Protein AF-A0A7X5U5N4-F1 (afdb_monomer_lite)

pLDDT: mean 89.2, std 13.54, range [36.12, 98.69]

Structure (mmCIF, N/CA/C/O backbone):
data_AF-A0A7X5U5N4-F1
#
_entry.id   AF-A0A7X5U5N4-F1
#
loop_
_atom_site.group_PDB
_atom_site.id
_atom_site.type_symbol
_atom_site.label_atom_id
_atom_site.label_alt_id
_atom_site.label_comp_id
_atom_site.label_asym_id
_atom_site.label_entity_id
_atom_site.label_seq_id
_atom_site.pdbx_PDB_ins_code
_atom_site.Cartn_x
_atom_site.Cartn_y
_atom_site.Cartn_z
_atom_site.occupancy
_atom_site.B_iso_or_equiv
_atom_site.auth_seq_id
_atom_site.auth_comp_id
_atom_site.auth_asym_id
_atom_site.auth_atom_id
_atom_site.pdbx_PDB_model_num
ATOM 1 N N . MET A 1 1 ? 29.473 43.060 -95.301 1.00 40.84 1 MET A N 1
ATOM 2 C CA . MET A 1 1 ? 28.509 42.459 -94.357 1.00 40.84 1 MET A CA 1
ATOM 3 C C . MET A 1 1 ? 27.705 41.412 -95.108 1.00 40.84 1 MET A C 1
ATOM 5 O O . MET A 1 1 ? 26.668 41.721 -95.677 1.00 40.84 1 MET A O 1
ATOM 9 N N . THR A 1 2 ? 28.240 40.199 -95.208 1.00 36.12 2 THR A N 1
ATOM 10 C CA . THR A 1 2 ? 27.490 39.027 -95.673 1.00 36.12 2 THR A CA 1
ATOM 11 C C . THR A 1 2 ? 26.805 38.436 -94.452 1.00 36.12 2 THR A C 1
ATOM 13 O O . THR A 1 2 ? 27.481 37.977 -93.539 1.00 36.12 2 THR A O 1
ATOM 16 N N . ALA A 1 3 ? 25.480 38.541 -94.398 1.00 37.91 3 ALA A N 1
ATOM 17 C CA . ALA A 1 3 ? 24.684 37.958 -93.330 1.00 37.91 3 ALA A CA 1
ATOM 18 C C . ALA A 1 3 ? 24.819 36.427 -93.376 1.00 37.91 3 ALA A C 1
ATOM 20 O O . ALA A 1 3 ? 24.392 35.797 -94.345 1.00 37.91 3 ALA A O 1
ATOM 21 N N . THR A 1 4 ? 25.438 35.844 -92.349 1.00 45.06 4 THR A N 1
ATOM 22 C CA . THR A 1 4 ? 25.442 34.397 -92.110 1.00 45.06 4 THR A CA 1
ATOM 23 C C . THR A 1 4 ? 23.988 33.948 -91.921 1.00 45.06 4 THR A C 1
ATOM 25 O O . THR A 1 4 ? 23.281 34.535 -91.099 1.00 45.06 4 THR A O 1
ATOM 28 N N . PRO A 1 5 ? 23.474 32.979 -92.700 1.00 48.91 5 PRO A N 1
ATOM 29 C CA . PRO A 1 5 ? 22.070 32.603 -92.617 1.00 48.91 5 PRO A CA 1
ATOM 30 C C . PRO A 1 5 ? 21.777 31.956 -91.259 1.00 48.91 5 PRO A C 1
ATOM 32 O O . PRO A 1 5 ? 22.418 30.968 -90.903 1.00 48.91 5 PRO A O 1
ATOM 35 N N . LEU A 1 6 ? 20.779 32.478 -90.532 1.00 49.41 6 LEU A N 1
ATOM 36 C CA . LEU A 1 6 ? 20.208 31.821 -89.353 1.00 49.41 6 LEU A CA 1
ATOM 37 C C . LEU A 1 6 ? 19.712 30.426 -89.764 1.00 49.41 6 LEU A C 1
ATOM 39 O O . LEU A 1 6 ? 18.640 30.277 -90.356 1.00 49.41 6 LEU A O 1
ATOM 43 N N . ARG A 1 7 ? 20.487 29.382 -89.468 1.00 57.97 7 ARG A N 1
ATOM 44 C CA . ARG A 1 7 ? 20.021 28.003 -89.592 1.00 57.97 7 ARG A CA 1
ATOM 45 C C . ARG A 1 7 ? 19.211 27.686 -88.345 1.00 57.97 7 ARG A C 1
ATOM 47 O O . ARG A 1 7 ? 19.767 27.328 -87.318 1.00 57.97 7 ARG A O 1
ATOM 54 N N . ALA A 1 8 ? 17.889 27.803 -88.438 1.00 48.31 8 ALA A N 1
ATOM 55 C CA . ALA A 1 8 ? 17.000 27.235 -87.433 1.00 48.31 8 ALA A CA 1
ATOM 56 C C . ALA A 1 8 ? 17.198 25.707 -87.410 1.00 48.31 8 ALA A C 1
ATOM 58 O O . ALA A 1 8 ? 16.670 24.984 -88.259 1.00 48.31 8 ALA A O 1
ATOM 59 N N . ARG A 1 9 ? 18.023 25.209 -86.486 1.00 60.09 9 ARG A N 1
ATOM 60 C CA . ARG A 1 9 ? 18.277 23.779 -86.303 1.00 60.09 9 ARG A CA 1
ATOM 61 C C . ARG A 1 9 ? 17.313 23.213 -85.274 1.00 60.09 9 ARG A C 1
ATOM 63 O O . ARG A 1 9 ? 17.418 23.468 -84.085 1.00 60.09 9 ARG A O 1
ATOM 70 N N . ILE A 1 10 ? 16.366 22.419 -85.765 1.00 55.00 10 ILE A N 1
ATOM 71 C CA . ILE A 1 10 ? 15.378 21.686 -84.955 1.00 55.00 10 ILE A CA 1
ATOM 72 C C . ILE A 1 10 ? 15.996 20.407 -84.336 1.00 55.00 10 ILE A C 1
ATOM 74 O O . ILE A 1 10 ? 15.382 19.757 -83.497 1.00 55.00 10 ILE A O 1
ATOM 78 N N . MET A 1 11 ? 17.231 20.045 -84.706 1.00 57.59 11 MET A N 1
ATOM 79 C CA . MET A 1 11 ? 17.971 18.890 -84.178 1.00 57.59 11 MET A CA 1
ATOM 80 C C . MET A 1 11 ? 19.369 19.326 -83.715 1.00 57.59 11 MET A C 1
ATOM 82 O O . MET A 1 11 ? 19.928 20.226 -84.348 1.00 57.59 11 MET A O 1
ATOM 86 N N . PRO A 1 12 ? 19.941 18.710 -82.655 1.00 64.06 12 PRO A N 1
ATOM 87 C CA . PRO A 1 12 ? 21.269 19.072 -82.159 1.00 64.06 12 PRO A CA 1
ATOM 88 C C . PRO A 1 12 ? 22.282 18.956 -83.292 1.00 64.06 12 PRO A C 1
ATOM 90 O O . PRO A 1 12 ? 22.229 18.007 -84.081 1.00 64.06 12 PRO A O 1
ATOM 93 N N . TYR A 1 13 ? 23.181 19.927 -83.413 1.00 79.94 13 TYR A N 1
ATOM 94 C CA . TYR A 1 13 ? 24.135 19.900 -84.505 1.00 79.94 13 TYR A CA 1
ATOM 95 C C . TYR A 1 13 ? 25.230 18.880 -84.223 1.00 79.94 13 TYR A C 1
ATOM 97 O O . TYR A 1 13 ? 25.939 19.034 -83.238 1.00 79.94 13 TYR A O 1
ATOM 105 N N . GLN A 1 14 ? 25.375 17.835 -85.045 1.00 89.00 14 GLN A N 1
ATOM 106 C CA . GLN A 1 14 ? 26.357 16.778 -84.778 1.00 89.00 14 GLN A CA 1
ATOM 107 C C . GLN A 1 14 ? 27.178 16.430 -86.022 1.00 89.00 14 GLN A C 1
ATOM 109 O O . GLN A 1 14 ? 26.623 16.063 -87.059 1.00 89.00 14 GLN A O 1
ATOM 114 N N . LYS A 1 15 ? 28.504 16.534 -85.914 1.00 89.94 15 LYS A N 1
ATOM 115 C CA . LYS A 1 15 ? 29.509 16.056 -86.883 1.00 89.94 15 LYS A CA 1
ATOM 116 C C . LYS A 1 15 ? 30.760 15.624 -86.100 1.00 89.94 15 LYS A C 1
ATOM 118 O O . LYS A 1 15 ? 30.796 15.760 -84.881 1.00 89.94 15 LYS A O 1
ATOM 123 N N . THR A 1 16 ? 31.790 15.117 -86.775 1.00 92.44 16 THR A N 1
ATOM 124 C CA . THR A 1 16 ? 33.089 14.869 -86.127 1.00 92.44 16 THR A CA 1
ATOM 125 C C . THR A 1 16 ? 33.731 16.180 -85.671 1.00 92.44 16 THR A C 1
ATOM 127 O O . THR A 1 16 ? 33.517 17.218 -86.305 1.00 92.44 16 THR A O 1
ATOM 130 N N . ALA A 1 17 ? 34.557 16.134 -84.625 1.00 91.94 17 ALA A N 1
ATOM 131 C CA . ALA A 1 17 ? 35.279 17.290 -84.095 1.00 91.94 17 ALA A CA 1
ATOM 132 C C . ALA A 1 17 ? 36.048 18.035 -85.198 1.00 91.94 17 ALA A C 1
ATOM 134 O O . ALA A 1 17 ? 35.926 19.247 -85.349 1.00 91.94 17 ALA A O 1
ATOM 135 N N . ALA A 1 18 ? 36.752 17.298 -86.065 1.00 92.62 18 ALA A N 1
ATOM 136 C CA . ALA A 1 18 ? 37.495 17.875 -87.187 1.00 92.62 18 ALA A CA 1
ATOM 137 C C . ALA A 1 18 ? 36.597 18.592 -88.214 1.00 92.62 18 ALA A C 1
ATOM 139 O O . ALA A 1 18 ? 36.981 19.626 -88.764 1.00 92.62 18 ALA A O 1
ATOM 140 N N . ALA A 1 19 ? 35.398 18.063 -88.481 1.00 91.25 19 ALA A N 1
ATOM 141 C CA . ALA A 1 19 ? 34.459 18.679 -89.414 1.00 91.25 19 ALA A CA 1
ATOM 142 C C . ALA A 1 19 ? 33.828 19.952 -88.828 1.00 91.25 19 ALA A C 1
ATOM 144 O O . ALA A 1 19 ? 33.701 20.940 -89.550 1.00 91.25 19 ALA A O 1
ATOM 145 N N . LEU A 1 20 ? 33.482 19.942 -87.536 1.00 89.94 20 LEU A N 1
ATOM 146 C CA . LEU A 1 20 ? 32.982 21.123 -86.821 1.00 89.94 20 LEU A CA 1
ATOM 147 C C . LEU A 1 20 ? 34.058 22.204 -86.715 1.00 89.94 20 LEU A C 1
ATOM 149 O O . LEU A 1 20 ? 33.775 23.370 -86.968 1.00 89.94 20 LEU A O 1
ATOM 153 N N . ALA A 1 21 ? 35.302 21.810 -86.442 1.00 91.50 21 ALA A N 1
ATOM 154 C CA . ALA A 1 21 ? 36.416 22.740 -86.320 1.00 91.50 21 ALA A CA 1
ATOM 155 C C . ALA A 1 21 ? 36.833 23.383 -87.648 1.00 91.50 21 ALA A C 1
ATOM 157 O O . ALA A 1 21 ? 37.317 24.514 -87.668 1.00 91.50 21 ALA A O 1
ATOM 158 N N . THR A 1 22 ? 36.639 22.670 -88.761 1.00 93.81 22 THR A N 1
ATOM 159 C CA . THR A 1 22 ? 36.893 23.197 -90.110 1.00 93.81 22 THR A CA 1
ATOM 160 C C . THR A 1 22 ? 35.824 24.202 -90.531 1.00 93.81 22 THR A C 1
ATOM 162 O O . THR A 1 22 ? 36.136 25.200 -91.172 1.00 93.81 22 THR A O 1
ATOM 165 N N . GLU A 1 23 ? 34.562 23.928 -90.202 1.00 90.88 23 GLU A N 1
ATOM 166 C CA . GLU A 1 23 ? 33.448 24.836 -90.489 1.00 90.88 23 GLU A CA 1
ATOM 167 C C . GLU A 1 23 ? 33.499 26.073 -89.592 1.00 90.88 23 GLU A C 1
ATOM 169 O O . GLU A 1 23 ? 33.294 27.181 -90.073 1.00 90.88 23 GLU A O 1
ATOM 174 N N . ASN A 1 24 ? 33.850 25.874 -88.317 1.00 91.25 24 ASN A N 1
ATOM 175 C CA . ASN A 1 24 ? 34.024 26.907 -87.305 1.00 91.25 24 ASN A CA 1
ATOM 176 C C . ASN A 1 24 ? 32.880 27.933 -87.282 1.00 91.25 24 ASN A C 1
ATOM 178 O O . ASN A 1 24 ? 33.126 29.128 -87.173 1.00 91.25 24 ASN A O 1
ATOM 182 N N . ASP A 1 25 ? 31.632 27.495 -87.432 1.00 89.56 25 ASP A N 1
ATOM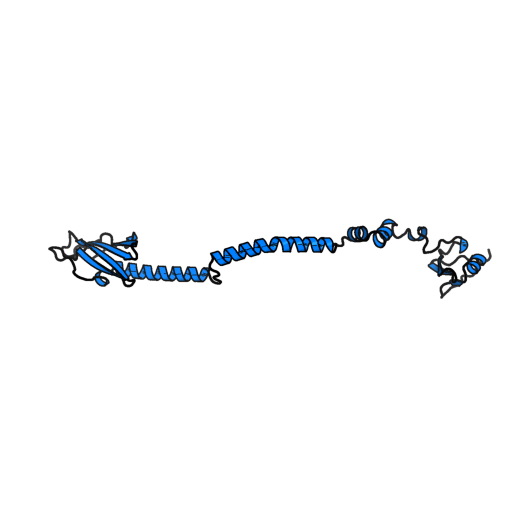 183 C CA . ASP A 1 25 ? 30.471 28.391 -87.385 1.00 89.56 25 ASP A CA 1
ATOM 184 C C . ASP A 1 25 ? 30.249 28.951 -85.967 1.00 89.56 25 ASP A C 1
ATOM 186 O O . ASP A 1 25 ? 30.745 28.390 -84.990 1.00 89.56 25 ASP A O 1
ATOM 190 N N . ILE A 1 26 ? 29.479 30.039 -85.852 1.00 89.75 26 ILE A N 1
ATOM 191 C CA . ILE A 1 26 ? 28.974 30.571 -84.572 1.00 89.75 26 ILE A CA 1
ATOM 192 C C . ILE A 1 26 ? 27.643 29.866 -84.260 1.00 89.75 26 ILE A C 1
ATOM 194 O O . ILE A 1 26 ? 26.658 30.125 -84.965 1.00 89.75 26 ILE A O 1
ATOM 198 N N . PRO A 1 27 ? 27.573 28.965 -83.261 1.00 89.00 27 PRO A N 1
ATOM 199 C CA . PRO A 1 27 ? 26.324 28.309 -82.888 1.00 89.00 27 PRO A CA 1
ATOM 200 C C . PRO A 1 27 ? 25.374 29.294 -82.195 1.00 89.00 27 PRO A C 1
ATOM 202 O O . PRO A 1 27 ? 25.812 30.224 -81.517 1.00 89.00 27 PRO A O 1
ATOM 205 N N . LEU A 1 28 ? 24.063 29.098 -82.350 1.00 87.19 28 LEU A N 1
ATOM 206 C CA . LEU A 1 28 ? 23.059 29.986 -81.752 1.00 87.19 28 LEU A CA 1
ATOM 207 C C . LEU A 1 28 ? 23.081 29.908 -80.217 1.00 87.19 28 LEU A C 1
ATOM 209 O O . LEU A 1 28 ? 23.482 28.897 -79.641 1.00 87.19 28 LEU A O 1
ATOM 213 N N . GLN A 1 29 ? 22.581 30.951 -79.547 1.00 87.69 29 GLN A N 1
ATOM 214 C CA . GLN A 1 29 ? 22.447 30.948 -78.089 1.00 87.69 29 GLN A CA 1
ATOM 215 C C . GLN A 1 29 ? 21.592 29.754 -77.623 1.00 87.69 29 GLN A C 1
ATOM 217 O O . GLN A 1 29 ? 20.433 29.616 -78.017 1.00 87.69 29 GLN A O 1
ATOM 222 N N . GLY A 1 30 ? 22.170 28.886 -76.790 1.00 84.25 30 GLY A N 1
ATOM 223 C CA . GLY A 1 30 ? 21.545 27.657 -76.293 1.00 84.25 30 GLY A CA 1
ATOM 224 C C . GLY A 1 30 ? 21.543 26.476 -77.278 1.00 84.25 30 GLY A C 1
ATOM 225 O O . GLY A 1 30 ? 21.018 25.414 -76.940 1.00 84.25 30 GLY A O 1
ATOM 226 N N . GLU A 1 31 ? 22.110 26.613 -78.483 1.00 87.81 31 GLU A N 1
ATOM 227 C CA . GLU A 1 31 ? 22.261 25.495 -79.424 1.00 87.81 31 GLU A CA 1
ATOM 228 C C . GLU A 1 31 ? 23.319 24.519 -78.909 1.00 87.81 31 GLU A C 1
ATOM 230 O O . GLU A 1 31 ? 24.473 24.895 -78.717 1.00 87.81 31 GLU A O 1
ATOM 235 N N . ARG A 1 32 ? 22.947 23.244 -78.736 1.00 88.88 32 ARG A N 1
ATOM 236 C CA . ARG A 1 32 ? 23.919 22.194 -78.416 1.00 88.88 32 ARG A CA 1
ATOM 237 C C . ARG A 1 32 ? 24.557 21.635 -79.681 1.00 88.88 32 ARG A C 1
ATOM 239 O O . ARG A 1 32 ? 23.864 21.087 -80.548 1.00 88.88 32 ARG A O 1
ATOM 246 N N . VAL A 1 33 ? 25.879 21.715 -79.741 1.00 91.31 33 VAL A N 1
ATOM 247 C CA . VAL A 1 33 ? 26.714 21.138 -80.793 1.00 91.31 33 VAL A CA 1
ATOM 248 C C . VAL A 1 33 ? 27.465 19.940 -80.222 1.00 91.31 33 VAL A C 1
ATOM 250 O O . VAL A 1 33 ? 28.152 20.076 -79.216 1.00 91.31 33 VAL A O 1
ATOM 253 N N . ARG A 1 34 ? 27.344 18.767 -80.848 1.00 91.56 34 ARG A N 1
ATOM 254 C CA . ARG A 1 34 ? 27.957 17.514 -80.390 1.00 91.56 34 ARG A CA 1
ATOM 255 C C . ARG A 1 34 ? 29.005 17.004 -81.366 1.00 91.56 34 ARG A C 1
ATOM 257 O O . ARG A 1 34 ? 28.726 16.800 -82.547 1.00 91.56 34 ARG A O 1
ATOM 264 N N . GLU A 1 35 ? 30.168 16.675 -80.837 1.00 93.88 35 GLU A N 1
ATOM 265 C CA . GLU A 1 35 ? 31.210 15.940 -81.541 1.00 93.88 35 GLU A CA 1
ATOM 266 C C . GLU A 1 35 ? 30.861 14.446 -81.562 1.00 93.88 35 GLU A C 1
ATOM 268 O O . GLU A 1 35 ? 30.747 13.797 -80.522 1.00 93.88 35 GLU A O 1
ATOM 273 N N . THR A 1 36 ? 30.646 13.865 -82.742 1.00 91.75 36 THR A N 1
ATOM 274 C CA . THR A 1 36 ? 30.201 12.462 -82.867 1.00 91.75 36 THR A CA 1
ATOM 275 C C . THR A 1 36 ? 31.285 11.438 -82.530 1.00 91.75 36 THR A C 1
ATOM 277 O O . THR A 1 36 ? 30.968 10.290 -82.235 1.00 91.75 36 THR A O 1
ATOM 280 N N . ASP A 1 37 ? 32.551 11.831 -82.626 1.00 93.25 37 ASP A N 1
ATOM 281 C CA . ASP A 1 37 ? 33.748 11.011 -82.421 1.00 93.25 37 ASP A CA 1
ATOM 282 C C . ASP A 1 37 ? 34.284 11.075 -80.986 1.00 93.25 37 ASP A C 1
ATOM 284 O O . ASP A 1 37 ? 34.721 10.055 -80.460 1.00 93.25 37 ASP A O 1
ATOM 288 N N . THR A 1 38 ? 34.214 12.235 -80.334 1.00 90.19 38 THR A N 1
ATOM 289 C CA . THR A 1 38 ? 34.632 12.395 -78.928 1.00 90.19 38 THR A CA 1
ATOM 290 C C . THR A 1 38 ? 33.460 12.260 -77.953 1.00 90.19 38 THR A C 1
ATOM 292 O O . THR A 1 38 ? 33.659 11.984 -76.772 1.00 90.19 38 THR A O 1
ATOM 295 N N . GLY A 1 39 ? 32.228 12.454 -78.436 1.00 88.69 39 GLY A N 1
ATOM 296 C CA . GLY A 1 39 ? 31.017 12.494 -77.624 1.00 88.69 39 GLY A CA 1
ATOM 297 C C . GLY A 1 39 ? 30.831 13.787 -76.826 1.00 88.69 39 GLY A C 1
ATOM 298 O O . GLY A 1 39 ? 29.809 13.895 -76.147 1.00 88.69 39 GLY A O 1
ATOM 299 N N . ARG A 1 40 ? 31.768 14.742 -76.905 1.00 90.06 40 ARG A N 1
ATOM 300 C CA . ARG A 1 40 ? 31.719 16.014 -76.170 1.00 90.06 40 ARG A CA 1
ATOM 301 C C . ARG A 1 40 ? 30.721 16.982 -76.799 1.00 90.06 40 ARG A C 1
ATOM 303 O O . ARG A 1 40 ? 30.436 16.910 -77.996 1.00 90.06 40 ARG A O 1
ATOM 310 N N . GLU A 1 41 ? 30.188 17.886 -75.985 1.00 92.00 41 GLU A N 1
ATOM 311 C CA . GLU A 1 41 ? 29.234 18.908 -76.419 1.00 92.00 41 GLU A CA 1
ATOM 312 C C . GLU A 1 41 ? 29.742 20.315 -76.083 1.00 92.00 41 GLU A C 1
ATOM 314 O O . GLU A 1 41 ? 30.450 20.520 -75.094 1.00 92.00 41 GLU A O 1
ATOM 319 N N . LYS A 1 42 ? 29.382 21.276 -76.934 1.00 91.25 42 LYS A N 1
ATOM 320 C CA . LYS A 1 42 ? 29.523 22.709 -76.690 1.00 91.25 42 LYS A CA 1
ATOM 321 C C . LYS A 1 42 ? 28.161 23.364 -76.888 1.00 91.25 42 LYS A C 1
ATOM 323 O O . LYS A 1 42 ? 27.535 23.187 -77.936 1.00 91.25 42 LYS A O 1
ATOM 328 N N . THR A 1 43 ? 27.722 24.146 -75.916 1.00 90.00 43 THR A N 1
ATOM 329 C CA . THR A 1 43 ? 26.539 24.996 -76.031 1.00 90.00 43 THR A CA 1
ATOM 330 C C . THR A 1 43 ? 26.951 26.368 -76.552 1.00 90.00 43 THR A C 1
ATOM 332 O O . THR A 1 43 ? 27.856 26.996 -75.994 1.00 90.00 43 THR A O 1
ATOM 335 N N . GLY A 1 44 ? 26.302 26.805 -77.632 1.00 89.31 44 GLY A N 1
ATOM 336 C CA . GLY A 1 44 ? 26.492 28.117 -78.240 1.00 89.31 44 GLY A CA 1
ATOM 337 C C . GLY A 1 44 ? 25.985 29.252 -77.365 1.00 89.31 44 GLY A C 1
ATOM 338 O O . GLY A 1 44 ? 24.964 29.132 -76.687 1.00 89.31 44 GLY A O 1
ATOM 339 N N . ASP A 1 45 ? 26.678 30.379 -77.415 1.00 86.75 45 ASP A N 1
ATOM 340 C CA . ASP A 1 45 ? 26.283 31.642 -76.788 1.00 86.75 45 ASP A CA 1
ATOM 341 C C . ASP A 1 45 ? 25.653 32.624 -77.794 1.00 86.75 45 ASP A C 1
ATOM 343 O O . ASP A 1 45 ? 25.064 33.623 -77.383 1.00 86.75 45 ASP A O 1
ATOM 347 N N . GLY A 1 46 ? 25.690 32.300 -79.094 1.00 88.62 46 GLY A N 1
ATOM 348 C CA . GLY A 1 46 ? 25.196 33.137 -80.189 1.00 88.62 46 GLY A CA 1
ATOM 349 C C . GLY A 1 46 ? 26.226 34.111 -80.765 1.00 88.62 46 GLY A C 1
ATOM 350 O O . GLY A 1 46 ? 25.896 34.813 -81.722 1.00 88.62 46 GLY A O 1
ATOM 351 N N . GLU A 1 47 ? 27.446 34.157 -80.223 1.00 90.19 47 GLU A N 1
ATOM 352 C CA . GLU A 1 47 ? 28.471 35.152 -80.572 1.00 90.19 47 GLU A CA 1
ATOM 353 C C . GLU A 1 47 ? 29.845 34.526 -80.863 1.00 90.19 47 GLU A C 1
ATOM 355 O O . GLU A 1 47 ? 30.554 34.989 -81.759 1.00 90.19 47 GLU A O 1
ATOM 360 N N . THR A 1 48 ? 30.207 33.453 -80.161 1.00 92.00 48 THR A N 1
ATOM 361 C CA . THR A 1 48 ? 31.527 32.820 -80.215 1.00 92.00 48 THR A CA 1
ATOM 362 C C . THR A 1 48 ? 31.573 31.702 -81.258 1.00 92.00 48 THR A C 1
ATOM 364 O O . THR A 1 48 ? 30.669 30.870 -81.376 1.00 92.00 48 THR A O 1
ATOM 367 N N . HIS A 1 49 ? 32.657 31.666 -82.034 1.00 93.19 49 HIS A N 1
ATOM 368 C CA . HIS A 1 49 ? 32.912 30.604 -83.005 1.00 93.19 49 HIS A CA 1
ATOM 369 C C . HIS A 1 49 ? 33.141 29.250 -82.311 1.00 93.19 49 HIS A C 1
ATOM 371 O O . HIS A 1 49 ? 33.711 29.182 -81.225 1.00 93.19 49 HIS A O 1
ATOM 377 N N . TYR A 1 50 ? 32.747 28.150 -82.959 1.00 92.06 50 TYR A N 1
ATOM 378 C CA . TYR A 1 50 ? 32.829 26.792 -82.407 1.00 92.06 50 TYR A CA 1
ATOM 379 C C . TYR A 1 50 ? 34.191 26.430 -81.787 1.00 92.06 50 TYR A C 1
ATOM 381 O O . TYR A 1 50 ? 34.245 25.789 -80.733 1.00 92.06 50 TYR A O 1
ATOM 389 N N . ASN A 1 51 ? 35.294 26.823 -82.427 1.00 93.88 51 ASN A N 1
ATOM 390 C CA . ASN A 1 51 ? 36.647 26.520 -81.954 1.00 93.88 51 ASN A CA 1
ATOM 391 C C . ASN A 1 51 ? 36.999 27.228 -80.644 1.00 93.88 51 ASN A C 1
ATOM 393 O O . ASN A 1 51 ? 37.778 26.676 -79.871 1.00 93.88 51 ASN A O 1
ATOM 397 N N . ASP A 1 52 ? 36.386 28.383 -80.387 1.00 93.88 52 ASP A N 1
ATOM 398 C CA . ASP A 1 52 ? 36.667 29.243 -79.237 1.00 93.88 52 ASP A CA 1
ATOM 399 C C . ASP A 1 52 ? 35.651 29.056 -78.096 1.00 93.88 52 ASP A C 1
ATOM 401 O O . ASP A 1 52 ? 35.828 29.602 -77.013 1.00 93.88 52 ASP A O 1
ATOM 405 N N . LEU A 1 53 ? 34.589 28.272 -78.316 1.00 90.06 53 LEU A N 1
ATOM 406 C CA . LEU A 1 53 ? 33.662 27.874 -77.258 1.00 90.06 53 LEU A CA 1
ATOM 407 C C . LEU A 1 53 ? 34.298 26.828 -76.335 1.00 90.06 53 LEU A C 1
ATOM 409 O O . LEU A 1 53 ? 34.863 25.834 -76.805 1.00 90.06 53 LEU A O 1
ATOM 413 N N . ASP A 1 54 ? 34.093 26.980 -75.031 1.00 90.75 54 ASP A N 1
ATOM 414 C CA . ASP A 1 54 ? 34.439 25.949 -74.051 1.00 90.75 54 ASP A CA 1
ATOM 415 C C . ASP A 1 54 ? 33.498 24.742 -74.165 1.00 90.75 54 ASP A C 1
ATOM 417 O O . ASP A 1 54 ? 32.355 24.850 -74.636 1.00 90.75 54 ASP A O 1
ATOM 421 N N . TYR A 1 55 ? 33.963 23.573 -73.732 1.00 90.44 55 TYR A N 1
ATOM 422 C CA . TYR A 1 55 ? 33.102 22.396 -73.650 1.00 90.44 55 TYR A CA 1
ATOM 423 C C . TYR A 1 55 ? 32.134 22.492 -72.474 1.00 90.44 55 TYR A C 1
ATOM 425 O O . TYR A 1 55 ? 32.440 23.088 -71.451 1.00 90.44 55 TYR A O 1
ATOM 433 N N . ASP A 1 56 ? 30.962 21.877 -72.592 1.00 87.12 56 ASP A N 1
ATOM 434 C CA . ASP A 1 56 ? 29.953 21.924 -71.526 1.00 87.12 56 ASP A CA 1
ATOM 435 C C . ASP A 1 56 ? 30.355 21.107 -70.285 1.00 87.12 56 ASP A C 1
ATOM 437 O O . ASP A 1 56 ? 29.804 21.312 -69.207 1.00 87.12 56 ASP A O 1
ATOM 441 N N . ASP A 1 57 ? 31.330 20.204 -70.427 1.00 81.31 57 ASP A N 1
ATOM 442 C CA . ASP A 1 57 ? 32.001 19.516 -69.322 1.00 81.31 57 ASP A CA 1
ATOM 443 C C . ASP A 1 57 ? 33.248 20.262 -68.810 1.00 81.31 57 ASP A C 1
ATOM 445 O O . ASP A 1 57 ? 33.926 19.765 -67.908 1.00 81.31 57 ASP A O 1
ATOM 449 N N . ASP A 1 58 ? 33.565 21.437 -69.367 1.00 81.00 58 ASP A N 1
ATOM 450 C CA . ASP A 1 58 ? 34.649 22.280 -68.874 1.00 81.00 58 ASP A CA 1
ATOM 451 C C . ASP A 1 58 ? 34.274 22.859 -67.497 1.00 81.00 58 ASP A C 1
ATOM 453 O O . ASP A 1 58 ? 33.210 23.478 -67.357 1.00 81.00 58 ASP A O 1
ATOM 457 N N . PRO A 1 59 ? 35.130 22.699 -66.472 1.00 66.00 59 PRO A N 1
ATOM 458 C CA . PRO A 1 59 ? 34.901 23.290 -65.157 1.00 66.00 59 PRO A CA 1
ATOM 459 C C . PRO A 1 59 ? 34.633 24.803 -65.194 1.00 66.00 59 PRO A C 1
ATOM 461 O O . PRO A 1 59 ? 33.881 25.284 -64.350 1.00 66.00 59 PRO A O 1
ATOM 464 N N . ALA A 1 60 ? 35.152 25.546 -66.180 1.00 68.00 60 ALA A N 1
ATOM 465 C CA . ALA A 1 60 ? 34.894 26.981 -66.331 1.00 68.00 60 ALA A CA 1
ATOM 466 C C . ALA A 1 60 ? 33.433 27.316 -66.704 1.00 68.00 60 ALA A C 1
ATOM 468 O O . ALA A 1 60 ? 32.919 28.357 -66.301 1.00 68.00 60 ALA A O 1
ATOM 469 N N . LYS A 1 61 ? 32.725 26.427 -67.420 1.00 69.94 61 LYS A N 1
ATOM 470 C CA . LYS A 1 61 ? 31.298 26.588 -67.774 1.00 69.94 61 LYS A CA 1
ATOM 471 C C . LYS A 1 61 ? 30.337 26.167 -66.658 1.00 69.94 61 LYS A C 1
ATOM 473 O O . LYS A 1 61 ? 29.146 26.473 -66.720 1.00 69.94 61 LYS A O 1
ATOM 478 N N . LEU A 1 62 ? 30.841 25.491 -65.627 1.00 62.75 62 LEU A N 1
ATOM 479 C CA . LEU A 1 62 ? 30.069 25.051 -64.463 1.00 62.75 62 LEU A CA 1
ATOM 480 C C . LEU A 1 62 ? 29.950 26.131 -63.364 1.00 62.75 62 LEU A C 1
ATOM 482 O O . LEU A 1 62 ? 29.256 25.895 -62.377 1.00 62.75 62 LEU A O 1
ATOM 486 N N . ASP A 1 63 ? 30.527 27.326 -63.563 1.00 57.00 63 ASP A N 1
ATOM 487 C CA . ASP A 1 63 ? 30.643 28.458 -62.609 1.00 57.00 63 ASP A CA 1
ATOM 488 C C . ASP A 1 63 ? 29.302 29.091 -62.136 1.00 57.00 63 ASP A C 1
ATOM 490 O O . ASP A 1 63 ? 29.260 30.076 -61.406 1.00 57.00 63 ASP A O 1
ATOM 494 N N . GLY A 1 64 ? 28.155 28.514 -62.508 1.00 55.56 64 GLY A N 1
ATOM 495 C CA . GLY A 1 64 ? 26.836 28.873 -61.960 1.00 55.56 64 GLY A CA 1
ATOM 496 C C . GLY A 1 64 ? 26.389 28.008 -60.774 1.00 55.56 64 GLY A C 1
ATOM 497 O O . GLY A 1 64 ? 25.547 28.422 -59.975 1.00 55.56 64 GLY A O 1
ATOM 498 N N . VAL A 1 65 ? 26.950 26.808 -60.637 1.00 58.50 65 VAL A N 1
ATOM 499 C CA . VAL A 1 65 ? 26.894 26.034 -59.397 1.00 58.50 65 VAL A CA 1
ATOM 500 C C . VAL A 1 65 ? 28.187 26.400 -58.710 1.00 58.50 65 VAL A C 1
ATOM 502 O O . VAL A 1 65 ? 29.239 26.047 -59.232 1.00 58.50 65 VAL A O 1
ATOM 505 N N . THR A 1 66 ? 28.143 27.144 -57.599 1.00 56.62 66 THR A N 1
ATOM 506 C CA . THR A 1 66 ? 29.381 27.469 -56.879 1.00 56.62 66 THR A CA 1
ATOM 507 C C . THR A 1 66 ? 30.209 26.196 -56.781 1.00 56.62 66 THR A C 1
ATOM 509 O O . THR A 1 66 ? 29.680 25.147 -56.407 1.00 56.62 66 THR A O 1
ATOM 512 N N . GLU A 1 67 ? 31.480 26.261 -57.174 1.00 54.66 67 GLU A N 1
ATOM 513 C CA . GLU A 1 67 ? 32.399 25.115 -57.180 1.00 54.66 67 GLU A CA 1
ATOM 514 C C . GLU A 1 67 ? 32.320 24.354 -55.840 1.00 54.66 67 GLU A C 1
ATOM 516 O O . GLU A 1 67 ? 32.405 23.131 -55.779 1.00 54.66 67 GLU A O 1
ATOM 521 N N . THR A 1 68 ? 31.996 25.084 -54.770 1.00 59.38 68 THR A N 1
ATOM 522 C CA . THR A 1 68 ? 31.652 24.606 -53.433 1.00 59.38 68 THR A CA 1
ATOM 523 C C . THR A 1 68 ? 30.461 23.639 -53.379 1.00 59.38 68 THR A C 1
ATOM 525 O O . THR A 1 68 ? 30.570 22.612 -52.728 1.00 59.38 68 THR A O 1
ATOM 528 N N . GLY A 1 69 ? 29.326 23.915 -54.026 1.00 58.53 69 GLY A N 1
ATOM 529 C CA . GLY A 1 69 ? 28.123 23.076 -53.976 1.00 58.53 69 GLY A CA 1
ATOM 530 C C . GLY A 1 69 ? 28.279 21.743 -54.709 1.00 58.53 69 GLY A C 1
ATOM 531 O O . GLY A 1 69 ? 27.971 20.696 -54.142 1.00 58.53 69 GLY A O 1
ATOM 532 N N . LEU A 1 70 ? 28.808 21.755 -55.938 1.00 62.16 70 LEU A N 1
ATOM 533 C CA . LEU A 1 70 ? 29.044 20.522 -56.697 1.00 62.16 70 LEU A CA 1
ATOM 534 C C . LEU A 1 70 ? 30.143 19.681 -56.037 1.00 62.16 70 LEU A C 1
ATOM 536 O O . LEU A 1 70 ? 29.924 18.501 -55.783 1.00 62.16 70 LEU A O 1
ATOM 540 N N . THR A 1 71 ? 31.260 20.300 -55.638 1.00 63.31 71 THR A N 1
ATOM 541 C CA . THR A 1 71 ? 32.351 19.615 -54.921 1.00 63.31 71 THR A CA 1
ATOM 542 C C . THR A 1 71 ? 31.889 19.029 -53.587 1.00 63.31 71 THR A C 1
ATOM 544 O O . THR A 1 71 ? 32.325 17.943 -53.210 1.00 63.31 71 THR A O 1
ATOM 547 N N . VAL A 1 72 ? 30.976 19.696 -52.874 1.00 65.38 72 VAL A N 1
ATOM 548 C CA . VAL A 1 72 ? 30.398 19.171 -51.628 1.00 65.38 72 VAL A CA 1
ATOM 549 C C . VAL A 1 72 ? 29.451 17.997 -51.887 1.00 65.38 72 VAL A C 1
ATOM 551 O O . VAL A 1 72 ? 29.459 17.063 -51.094 1.00 65.38 72 VAL A O 1
ATOM 554 N N . LEU A 1 73 ? 28.667 17.992 -52.974 1.00 64.56 73 LEU A N 1
ATOM 555 C CA . LEU A 1 73 ? 27.708 16.915 -53.274 1.00 64.56 73 LEU A CA 1
ATOM 556 C C . LEU A 1 73 ? 28.323 15.702 -53.995 1.00 64.56 73 LEU A C 1
ATOM 558 O O . LEU A 1 73 ? 27.809 14.595 -53.842 1.00 64.56 73 LEU A O 1
ATOM 562 N N . THR A 1 74 ? 29.398 15.883 -54.766 1.00 64.06 74 THR A N 1
ATOM 563 C CA . THR A 1 74 ? 30.086 14.799 -55.498 1.00 64.06 74 THR A CA 1
ATOM 564 C C . THR A 1 74 ? 31.419 14.389 -54.869 1.00 64.06 74 THR A C 1
ATOM 566 O O . THR A 1 74 ? 32.064 13.467 -55.364 1.00 64.06 74 THR A O 1
ATOM 569 N N . GLY A 1 75 ? 31.848 15.081 -53.811 1.00 71.75 75 GLY A N 1
ATOM 570 C CA . GLY A 1 75 ? 33.073 14.811 -53.059 1.00 71.75 75 GLY A CA 1
ATOM 571 C C . GLY A 1 75 ? 32.849 13.878 -51.868 1.00 71.75 75 GLY A C 1
ATOM 572 O O . GLY A 1 75 ? 32.281 12.798 -52.009 1.00 71.75 75 GLY A O 1
ATOM 573 N N . ASP A 1 76 ? 33.326 14.278 -50.684 1.00 79.69 76 ASP A N 1
ATOM 574 C CA . ASP A 1 76 ? 33.176 13.498 -49.449 1.00 79.69 76 ASP A CA 1
ATOM 575 C C . ASP A 1 76 ? 31.689 13.368 -49.061 1.00 79.69 76 ASP A C 1
ATOM 577 O O . ASP A 1 76 ? 31.051 14.369 -48.713 1.00 79.69 76 ASP A O 1
ATOM 581 N N . PRO A 1 77 ? 31.131 12.142 -49.025 1.00 74.25 77 PRO A N 1
ATOM 582 C CA . PRO A 1 77 ? 29.758 11.923 -48.597 1.00 74.25 77 PRO A CA 1
ATOM 583 C C . PRO A 1 77 ? 29.449 12.507 -47.208 1.00 74.25 77 PRO A C 1
ATOM 585 O O . PRO A 1 77 ? 28.291 12.818 -46.930 1.00 74.25 77 PRO A O 1
ATOM 588 N N . ALA A 1 78 ? 30.432 12.634 -46.306 1.00 76.38 78 ALA A N 1
ATOM 589 C CA . ALA A 1 78 ? 30.248 13.266 -44.997 1.00 76.38 78 ALA A CA 1
ATOM 590 C C . ALA A 1 78 ? 30.031 14.774 -45.086 1.00 76.38 78 ALA A C 1
ATOM 592 O O . ALA A 1 78 ? 29.108 15.283 -44.446 1.00 76.38 78 ALA A O 1
ATOM 593 N N . ALA A 1 79 ? 30.808 15.458 -45.923 1.00 75.00 79 ALA A N 1
ATOM 594 C CA . ALA A 1 79 ? 30.616 16.872 -46.214 1.00 75.00 79 ALA A CA 1
ATOM 595 C C . ALA A 1 79 ? 29.256 17.122 -46.886 1.00 75.00 79 ALA A C 1
ATOM 597 O O . ALA A 1 79 ? 28.536 18.032 -46.471 1.00 75.00 79 ALA A O 1
ATOM 598 N N . ALA A 1 80 ? 28.856 16.263 -47.833 1.00 77.88 80 ALA A N 1
ATOM 599 C CA . ALA A 1 80 ? 27.546 16.330 -48.485 1.00 77.88 80 ALA A CA 1
ATOM 600 C C . ALA A 1 80 ? 26.396 16.257 -47.468 1.00 77.88 80 ALA A C 1
ATOM 602 O O . ALA A 1 80 ? 25.500 17.100 -47.473 1.00 77.88 80 ALA A O 1
ATOM 603 N N . ARG A 1 81 ? 26.439 15.272 -46.556 1.00 78.25 81 ARG A N 1
ATOM 604 C CA . ARG A 1 81 ? 25.421 15.091 -45.505 1.00 78.25 81 ARG A CA 1
ATOM 605 C C . ARG A 1 81 ? 25.354 16.285 -44.559 1.00 78.25 81 ARG A C 1
ATOM 607 O O . ARG A 1 81 ? 24.258 16.754 -44.268 1.00 78.25 81 ARG A O 1
ATOM 614 N N . ALA A 1 82 ? 26.504 16.790 -44.113 1.00 77.69 82 ALA A N 1
ATOM 615 C CA . ALA A 1 82 ? 26.569 17.944 -43.222 1.00 77.69 82 ALA A CA 1
ATOM 616 C C . ALA A 1 82 ? 25.995 19.210 -43.882 1.00 77.69 82 ALA A C 1
ATOM 618 O O . ALA A 1 82 ? 25.237 19.939 -43.247 1.00 77.69 82 ALA A O 1
ATOM 619 N N . ALA A 1 83 ? 26.294 19.436 -45.165 1.00 76.00 83 ALA A N 1
ATOM 620 C CA . ALA A 1 83 ? 25.838 20.611 -45.904 1.00 76.00 83 ALA A CA 1
ATOM 621 C C . ALA A 1 83 ? 24.319 20.651 -46.128 1.00 76.00 83 ALA A C 1
ATOM 623 O O . ALA A 1 83 ? 23.734 21.731 -46.136 1.00 76.00 83 ALA A O 1
ATOM 624 N N . ILE A 1 84 ? 23.671 19.490 -46.269 1.00 80.69 84 ILE A N 1
ATOM 625 C CA . ILE A 1 84 ? 22.207 19.394 -46.405 1.00 80.69 84 ILE A CA 1
ATOM 626 C C . ILE A 1 84 ? 21.490 19.139 -45.068 1.00 80.69 84 ILE A C 1
ATOM 628 O O . ILE A 1 84 ? 20.278 18.935 -45.055 1.00 80.69 84 ILE A O 1
ATOM 632 N N . GLY A 1 85 ? 22.222 19.109 -43.947 1.00 79.94 85 GLY A N 1
ATOM 633 C CA . GLY A 1 85 ? 21.667 18.810 -42.623 1.00 79.94 85 GLY A CA 1
ATOM 634 C C . GLY A 1 85 ? 21.121 17.383 -42.479 1.00 79.94 85 GLY A C 1
ATOM 635 O O . GLY A 1 85 ? 20.251 17.138 -41.644 1.00 79.94 85 GLY A O 1
ATOM 636 N N . ALA A 1 86 ? 21.595 16.437 -43.294 1.00 82.94 86 ALA A N 1
ATOM 637 C CA . ALA A 1 86 ? 21.181 15.043 -43.216 1.00 82.94 86 ALA A CA 1
ATOM 638 C C . ALA A 1 86 ? 21.855 14.341 -42.032 1.00 82.94 86 ALA A C 1
ATOM 640 O O . ALA A 1 86 ? 23.080 14.328 -41.905 1.00 82.94 86 ALA A O 1
ATOM 641 N N . VAL A 1 87 ? 21.045 13.696 -41.195 1.00 85.50 87 VAL A N 1
ATOM 642 C CA . VAL A 1 87 ? 21.521 12.830 -40.110 1.00 85.50 87 VAL A CA 1
ATOM 643 C C . VAL A 1 87 ? 22.155 11.570 -40.704 1.00 85.50 87 VAL A C 1
ATOM 645 O O . VAL A 1 87 ? 21.597 10.965 -41.624 1.00 85.50 87 VAL A O 1
ATOM 648 N N . SER A 1 88 ? 23.315 11.150 -40.191 1.00 84.94 88 SER A N 1
ATOM 649 C CA . SER A 1 88 ? 23.967 9.927 -40.662 1.00 84.94 88 SER A CA 1
ATOM 650 C C . SER A 1 88 ? 23.398 8.672 -39.993 1.00 84.94 88 SER A C 1
ATOM 652 O O . SER A 1 88 ? 22.896 8.700 -38.870 1.00 84.94 88 SER A O 1
ATOM 654 N N . THR A 1 89 ? 23.534 7.520 -40.651 1.00 87.75 89 THR A N 1
ATOM 655 C CA . THR A 1 89 ? 23.195 6.217 -40.053 1.00 87.75 89 THR A CA 1
ATOM 656 C C . THR A 1 89 ? 24.012 5.923 -38.794 1.00 87.75 89 THR A C 1
ATOM 658 O O . THR A 1 89 ? 23.539 5.207 -37.917 1.00 87.75 89 THR A O 1
ATOM 661 N N . THR A 1 90 ? 25.216 6.491 -38.686 1.00 88.38 90 THR A N 1
ATOM 662 C CA . THR A 1 90 ? 26.068 6.397 -37.495 1.00 88.38 90 THR A CA 1
ATOM 663 C C . THR A 1 90 ? 25.473 7.171 -36.327 1.00 88.38 90 THR A C 1
ATOM 665 O O . THR A 1 90 ? 25.418 6.639 -35.222 1.00 88.38 90 THR A O 1
ATOM 668 N N . ASP A 1 91 ? 24.970 8.383 -36.568 1.00 88.50 91 ASP A N 1
ATOM 669 C CA . ASP A 1 91 ? 24.317 9.191 -35.531 1.00 88.50 91 ASP A CA 1
ATOM 670 C C . ASP A 1 91 ? 23.032 8.511 -35.043 1.00 88.50 91 ASP A C 1
ATOM 672 O O . ASP A 1 91 ? 22.772 8.448 -33.842 1.00 88.50 91 ASP A O 1
ATOM 676 N N . ILE A 1 92 ? 22.266 7.920 -35.970 1.00 92.00 92 ILE A N 1
ATOM 677 C CA . ILE A 1 92 ? 21.072 7.123 -35.649 1.00 92.00 92 ILE A CA 1
ATOM 678 C C . ILE A 1 92 ? 21.454 5.900 -34.810 1.00 92.00 92 ILE A C 1
ATOM 680 O O . ILE A 1 92 ? 20.845 5.656 -33.770 1.00 92.00 92 ILE A O 1
ATOM 684 N N . ALA A 1 93 ? 22.472 5.142 -35.222 1.00 95.62 93 ALA A N 1
ATOM 685 C CA . ALA A 1 93 ? 22.931 3.969 -34.483 1.00 95.62 93 ALA A CA 1
ATOM 686 C C . ALA A 1 93 ? 23.443 4.339 -33.083 1.00 95.62 93 ALA A C 1
ATOM 688 O O . ALA A 1 93 ? 23.135 3.647 -32.115 1.00 95.62 93 ALA A O 1
ATOM 689 N N . ALA A 1 94 ? 24.176 5.447 -32.954 1.00 94.50 94 ALA A N 1
ATOM 690 C CA . ALA A 1 94 ? 24.643 5.952 -31.669 1.00 94.50 94 ALA A CA 1
ATOM 691 C C . ALA A 1 94 ? 23.470 6.334 -30.753 1.00 94.50 94 ALA A C 1
ATOM 693 O O . ALA A 1 94 ? 23.439 5.923 -29.594 1.00 94.50 94 ALA A O 1
ATOM 694 N N . ALA A 1 95 ? 22.472 7.052 -31.274 1.00 94.75 95 ALA A N 1
ATOM 695 C CA . ALA A 1 95 ? 21.276 7.410 -30.516 1.00 94.75 95 ALA A CA 1
ATOM 696 C C . ALA A 1 95 ? 20.491 6.170 -30.050 1.00 94.75 95 ALA A C 1
ATOM 698 O O . ALA A 1 95 ? 20.108 6.088 -28.883 1.00 94.75 95 ALA A O 1
ATOM 699 N N . VAL A 1 96 ? 20.304 5.179 -30.929 1.00 96.00 96 VAL A N 1
ATOM 700 C CA . VAL A 1 96 ? 19.637 3.908 -30.597 1.00 96.00 96 VAL A CA 1
ATOM 701 C C . VAL A 1 96 ? 20.412 3.144 -29.525 1.00 96.00 96 VAL A C 1
ATOM 703 O O . VAL A 1 96 ? 19.826 2.713 -28.533 1.00 96.00 96 VAL A O 1
ATOM 706 N N . ASN A 1 97 ? 21.732 3.028 -29.673 1.00 96.81 97 ASN A N 1
ATOM 707 C CA . ASN A 1 97 ? 22.577 2.349 -28.696 1.00 96.81 97 ASN A CA 1
ATOM 708 C C . ASN A 1 97 ? 22.537 3.038 -27.331 1.00 96.81 97 ASN A C 1
ATOM 710 O O . ASN A 1 97 ? 22.496 2.355 -26.313 1.00 96.81 97 ASN A O 1
ATOM 714 N N . ASN A 1 98 ? 22.489 4.370 -27.285 1.00 95.19 98 ASN A N 1
ATOM 715 C CA . ASN A 1 98 ? 22.366 5.102 -26.025 1.00 95.19 98 ASN A CA 1
ATOM 716 C C . ASN A 1 98 ? 21.061 4.761 -25.287 1.00 95.19 98 ASN A C 1
ATOM 718 O O . ASN A 1 98 ? 21.089 4.545 -24.077 1.00 95.19 98 ASN A O 1
ATOM 722 N N . VAL A 1 99 ? 19.935 4.653 -26.003 1.00 94.44 99 VAL A N 1
ATOM 723 C CA . VAL A 1 99 ? 18.649 4.236 -25.414 1.00 94.44 99 VAL A CA 1
ATOM 724 C C . VAL A 1 99 ? 18.709 2.784 -24.937 1.00 94.44 99 VAL A C 1
ATOM 726 O O . VAL A 1 99 ? 18.328 2.493 -23.804 1.00 94.44 99 VAL A O 1
ATOM 729 N N . ILE A 1 100 ? 19.222 1.874 -25.771 1.00 96.31 100 ILE A N 1
ATOM 730 C CA . ILE A 1 100 ? 19.320 0.444 -25.445 1.00 96.31 100 ILE A CA 1
ATOM 731 C C . ILE A 1 100 ? 20.240 0.215 -24.247 1.00 96.31 100 ILE A C 1
ATOM 733 O O . ILE A 1 100 ? 19.895 -0.569 -23.375 1.00 96.31 100 ILE A O 1
ATOM 737 N N . ASN A 1 101 ? 21.374 0.906 -24.160 1.00 94.69 101 ASN A N 1
ATOM 738 C CA . ASN A 1 101 ? 22.323 0.724 -23.061 1.00 94.69 101 ASN A CA 1
ATOM 739 C C . ASN A 1 101 ? 21.767 1.211 -21.713 1.00 94.69 101 ASN A C 1
ATOM 741 O O . ASN A 1 101 ? 22.134 0.666 -20.676 1.00 94.69 101 ASN A O 1
ATOM 745 N N . GLY A 1 102 ? 20.875 2.208 -21.713 1.00 93.44 102 GLY A N 1
ATOM 746 C CA . GLY A 1 102 ? 20.211 2.688 -20.497 1.00 93.44 102 GLY A CA 1
ATOM 747 C C . GLY A 1 102 ? 19.013 1.839 -20.054 1.00 93.44 102 GLY A C 1
ATOM 748 O O . GLY A 1 102 ? 18.666 1.838 -18.873 1.00 93.44 102 GLY A O 1
ATOM 749 N N . ALA A 1 103 ? 18.381 1.106 -20.975 1.00 96.88 103 ALA A N 1
ATOM 750 C CA . ALA A 1 103 ? 17.136 0.389 -20.707 1.00 96.88 103 ALA A CA 1
ATOM 751 C C . ALA A 1 103 ? 17.263 -0.774 -19.696 1.00 96.88 103 ALA A C 1
ATOM 753 O O . ALA A 1 103 ? 16.412 -0.838 -18.810 1.00 96.88 103 ALA A O 1
ATOM 754 N N . PRO A 1 104 ? 18.283 -1.661 -19.743 1.00 95.94 104 PRO A N 1
ATOM 755 C CA . PRO A 1 104 ? 18.395 -2.788 -18.819 1.00 95.94 104 PRO A CA 1
ATOM 756 C C . PRO A 1 104 ? 18.358 -2.383 -17.347 1.00 95.94 104 PRO A C 1
ATOM 758 O O . PRO A 1 104 ? 17.592 -2.965 -16.592 1.00 95.94 104 PRO A O 1
ATOM 761 N N . GLY A 1 105 ? 19.114 -1.352 -16.950 1.00 95.00 105 GLY A N 1
ATOM 762 C CA . GLY A 1 105 ? 19.137 -0.892 -15.557 1.00 95.00 105 GLY A CA 1
ATOM 763 C C . GLY A 1 105 ? 17.805 -0.288 -15.101 1.00 95.00 105 GLY A C 1
ATOM 764 O O . GLY A 1 105 ? 17.365 -0.529 -13.980 1.00 95.00 105 GLY A O 1
ATOM 765 N N . ALA A 1 106 ? 17.119 0.451 -15.980 1.00 96.00 106 ALA A N 1
ATOM 766 C CA . ALA A 1 106 ? 15.793 0.987 -15.677 1.00 96.00 106 ALA A CA 1
ATOM 767 C C . ALA A 1 106 ? 14.739 -0.125 -15.545 1.00 96.00 106 ALA A C 1
ATOM 769 O O . ALA A 1 106 ? 13.909 -0.081 -14.639 1.00 96.00 106 ALA A O 1
ATOM 770 N N . LEU A 1 107 ? 14.776 -1.130 -16.426 1.00 97.31 107 LEU A N 1
ATOM 771 C CA . LEU A 1 107 ? 13.883 -2.289 -16.358 1.00 97.31 107 LEU A CA 1
ATOM 772 C C . LEU A 1 107 ? 14.146 -3.139 -15.113 1.00 97.31 107 LEU A C 1
ATOM 774 O O . LEU A 1 107 ? 13.191 -3.600 -14.496 1.00 97.31 107 LEU A O 1
ATOM 778 N N . ASP A 1 108 ? 15.410 -3.292 -14.722 1.00 97.50 108 ASP A N 1
ATOM 779 C CA . ASP A 1 108 ? 15.802 -3.968 -13.484 1.00 97.50 108 ASP A CA 1
ATOM 780 C C . ASP A 1 108 ? 15.218 -3.247 -12.261 1.00 97.50 108 ASP A C 1
ATOM 782 O O . ASP A 1 108 ? 14.505 -3.855 -11.468 1.00 97.50 108 ASP A O 1
ATOM 786 N N . THR A 1 109 ? 15.356 -1.917 -12.191 1.00 97.56 109 THR A N 1
ATOM 787 C CA . THR A 1 109 ? 14.740 -1.110 -11.120 1.00 97.56 109 THR A CA 1
ATOM 788 C C . THR A 1 109 ? 13.215 -1.264 -11.082 1.00 97.56 109 THR A C 1
ATOM 790 O O . THR A 1 109 ? 12.625 -1.394 -10.012 1.00 97.56 109 THR A O 1
ATOM 793 N N . LEU A 1 110 ? 12.541 -1.260 -12.238 1.00 97.56 110 LEU A N 1
ATOM 794 C CA . LEU A 1 110 ? 11.088 -1.462 -12.286 1.00 97.56 110 LEU A CA 1
ATOM 795 C C . LEU A 1 110 ? 10.685 -2.870 -11.823 1.00 97.56 110 LEU A C 1
ATOM 797 O O . LEU A 1 110 ? 9.671 -3.010 -11.141 1.00 97.56 110 LEU A O 1
ATOM 801 N N . ASN A 1 111 ? 11.474 -3.893 -12.153 1.00 97.31 111 ASN A N 1
ATOM 802 C CA . ASN A 1 111 ? 11.247 -5.268 -11.714 1.00 97.31 111 ASN A CA 1
ATOM 803 C C . ASN A 1 111 ? 11.451 -5.432 -10.199 1.00 97.31 111 ASN A C 1
ATOM 805 O O . ASN A 1 111 ? 10.639 -6.076 -9.532 1.00 97.31 111 ASN A O 1
ATOM 809 N N . GLU A 1 112 ? 12.489 -4.810 -9.638 1.00 98.12 112 GLU A N 1
ATOM 810 C CA . GLU A 1 112 ? 12.728 -4.780 -8.192 1.00 98.12 112 GLU A CA 1
ATOM 811 C C . GLU A 1 112 ? 11.570 -4.110 -7.444 1.00 98.12 112 GLU A C 1
ATOM 813 O O . GLU A 1 112 ? 11.095 -4.635 -6.437 1.00 98.12 112 GLU A O 1
ATOM 818 N N . LEU A 1 113 ? 11.068 -2.980 -7.953 1.00 97.69 113 LEU A N 1
ATOM 819 C CA . LEU A 1 113 ? 9.923 -2.285 -7.364 1.00 97.69 113 LEU A CA 1
ATOM 820 C C . LEU A 1 113 ? 8.630 -3.105 -7.461 1.00 97.69 113 LEU A C 1
ATOM 822 O O . LEU A 1 113 ? 7.879 -3.157 -6.488 1.00 97.69 113 LEU A O 1
ATOM 826 N N . ALA A 1 114 ? 8.373 -3.760 -8.597 1.00 97.56 114 ALA A N 1
ATOM 827 C CA . ALA A 1 114 ? 7.221 -4.649 -8.756 1.00 97.56 114 ALA A CA 1
ATOM 828 C C . ALA A 1 114 ? 7.277 -5.813 -7.753 1.00 97.56 114 ALA A C 1
ATOM 830 O O . ALA A 1 114 ? 6.321 -6.030 -7.005 1.00 97.56 114 ALA A O 1
ATOM 831 N N . THR A 1 115 ? 8.446 -6.450 -7.634 1.00 97.88 115 THR A N 1
ATOM 832 C CA . THR A 1 115 ? 8.691 -7.529 -6.668 1.00 97.88 115 THR A CA 1
ATOM 833 C C . THR A 1 115 ? 8.508 -7.038 -5.228 1.00 97.88 115 THR A C 1
ATOM 835 O O . THR A 1 115 ? 7.866 -7.706 -4.417 1.00 97.88 115 THR A O 1
ATOM 838 N N . ALA A 1 116 ? 9.025 -5.852 -4.889 1.00 96.94 116 ALA A N 1
ATOM 839 C CA . ALA A 1 116 ? 8.887 -5.260 -3.556 1.00 96.94 116 ALA A CA 1
ATOM 840 C C . ALA A 1 116 ? 7.427 -4.943 -3.187 1.00 96.94 116 ALA A C 1
ATOM 842 O O . ALA A 1 116 ?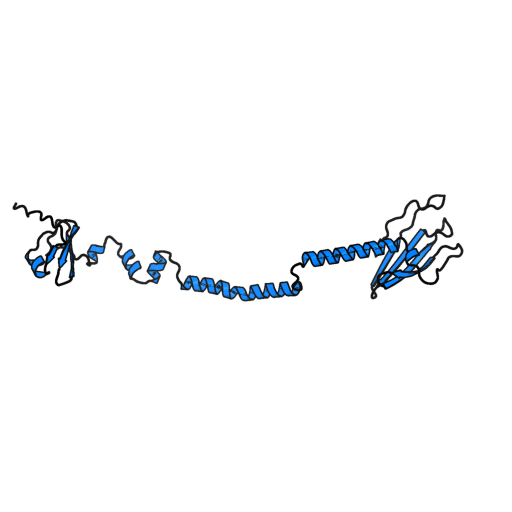 7.068 -4.961 -2.009 1.00 96.94 116 ALA A O 1
ATOM 843 N N . LEU A 1 117 ? 6.580 -4.682 -4.185 1.00 96.69 117 LEU A N 1
ATOM 844 C CA . LEU A 1 117 ? 5.133 -4.509 -4.032 1.00 96.69 117 LEU A CA 1
ATOM 845 C C . LEU A 1 117 ? 4.348 -5.826 -4.167 1.00 96.69 117 LEU A C 1
ATOM 847 O O . LEU A 1 117 ? 3.118 -5.811 -4.116 1.00 96.69 117 LEU A O 1
ATOM 851 N N . GLY A 1 118 ? 5.042 -6.960 -4.297 1.00 96.94 118 GLY A N 1
ATOM 852 C CA . GLY A 1 118 ? 4.452 -8.296 -4.351 1.00 96.94 118 GLY A CA 1
ATOM 853 C C . GLY A 1 118 ? 3.781 -8.641 -5.678 1.00 96.94 118 GLY A C 1
ATOM 854 O O . GLY A 1 118 ? 2.863 -9.457 -5.678 1.00 96.94 118 GLY A O 1
ATOM 855 N N . ASP A 1 119 ? 4.192 -8.005 -6.779 1.00 97.25 119 ASP A N 1
ATOM 856 C CA . ASP A 1 119 ? 3.632 -8.200 -8.125 1.00 97.25 119 ASP A CA 1
ATOM 857 C C . ASP A 1 119 ? 2.096 -8.042 -8.185 1.00 97.25 119 ASP A C 1
ATOM 859 O O . ASP A 1 119 ? 1.405 -8.647 -9.010 1.00 97.25 119 ASP A O 1
ATOM 863 N N . ASP A 1 120 ? 1.535 -7.207 -7.302 1.00 97.75 120 ASP A N 1
ATOM 864 C CA . ASP A 1 120 ? 0.093 -6.993 -7.192 1.00 97.75 120 ASP A CA 1
ATOM 865 C C . ASP A 1 120 ? -0.394 -5.908 -8.164 1.00 97.75 120 ASP A C 1
ATOM 867 O O . ASP A 1 120 ? -0.291 -4.704 -7.911 1.00 97.75 120 ASP A O 1
ATOM 871 N N . ALA A 1 121 ? -1.015 -6.346 -9.263 1.00 96.69 121 ALA A N 1
ATOM 872 C CA . ALA A 1 121 ? -1.629 -5.469 -10.262 1.00 96.69 121 ALA A CA 1
ATOM 873 C C . ALA A 1 121 ? -2.704 -4.519 -9.689 1.00 96.69 121 ALA A C 1
ATOM 875 O O . ALA A 1 121 ? -3.010 -3.498 -10.303 1.00 96.69 121 ALA A O 1
ATOM 876 N N . ASN A 1 122 ? -3.283 -4.839 -8.528 1.00 97.12 122 ASN A N 1
ATOM 877 C CA . ASN A 1 122 ? -4.313 -4.056 -7.852 1.00 97.12 122 ASN A CA 1
ATOM 878 C C . ASN A 1 122 ? -3.886 -3.629 -6.439 1.00 97.12 122 ASN A C 1
ATOM 880 O O . ASN A 1 122 ? -4.753 -3.433 -5.585 1.00 97.12 122 ASN A O 1
ATOM 884 N N . PHE A 1 123 ? -2.583 -3.425 -6.200 1.00 97.50 123 PHE A N 1
ATOM 885 C CA . PHE A 1 123 ? -2.008 -3.123 -4.880 1.00 97.50 123 PHE A CA 1
ATOM 886 C C . PHE A 1 123 ? -2.846 -2.144 -4.037 1.00 97.50 123 PHE A C 1
ATOM 888 O O . PHE A 1 123 ? -3.190 -2.426 -2.888 1.00 97.50 123 PHE A O 1
ATOM 895 N N . ALA A 1 124 ? -3.252 -1.009 -4.617 1.00 97.81 124 ALA A N 1
ATOM 896 C CA . ALA A 1 124 ? -4.052 0.000 -3.919 1.00 97.81 124 ALA A CA 1
ATOM 897 C C . ALA A 1 124 ? -5.419 -0.528 -3.439 1.00 97.81 124 ALA A C 1
ATOM 899 O O . ALA A 1 124 ? -5.849 -0.228 -2.321 1.00 97.81 124 ALA A O 1
ATOM 900 N N . ALA A 1 125 ? -6.103 -1.323 -4.265 1.00 98.19 125 ALA A N 1
ATOM 901 C CA . ALA A 1 125 ? -7.377 -1.938 -3.909 1.00 98.19 125 ALA A CA 1
ATOM 902 C C . ALA A 1 125 ? -7.183 -3.040 -2.860 1.00 98.19 125 ALA A C 1
ATOM 904 O O . ALA A 1 125 ? -7.946 -3.097 -1.897 1.00 98.19 125 ALA A O 1
ATOM 905 N N . THR A 1 126 ? -6.140 -3.863 -2.989 1.00 97.69 126 THR A N 1
ATOM 906 C CA . THR A 1 126 ? -5.790 -4.899 -2.007 1.00 97.69 126 THR A CA 1
ATOM 907 C C . THR A 1 126 ? -5.561 -4.298 -0.623 1.00 97.69 126 THR A C 1
ATOM 909 O O . THR A 1 126 ? -6.196 -4.718 0.347 1.00 97.69 126 THR A O 1
ATOM 912 N N . VAL A 1 127 ? -4.723 -3.261 -0.528 1.00 97.88 127 VAL A N 1
ATOM 913 C CA . VAL A 1 127 ? -4.435 -2.569 0.737 1.00 97.88 127 VAL A CA 1
ATOM 914 C C . VAL A 1 127 ? -5.696 -1.920 1.309 1.00 97.88 127 VAL A C 1
ATOM 916 O O . VAL A 1 127 ? -5.963 -2.037 2.505 1.00 97.88 127 VAL A O 1
ATOM 919 N N . THR A 1 128 ? -6.511 -1.290 0.461 1.00 98.38 128 THR A N 1
ATOM 920 C CA . THR A 1 128 ? -7.761 -0.646 0.888 1.00 98.38 128 THR A CA 1
ATOM 921 C C . THR A 1 128 ? -8.762 -1.667 1.431 1.00 98.38 128 THR A C 1
ATOM 923 O O . THR A 1 128 ? -9.356 -1.446 2.485 1.00 98.38 128 THR A O 1
ATOM 926 N N . ASN A 1 129 ? -8.913 -2.816 0.771 1.00 98.12 129 ASN A N 1
ATOM 927 C CA . ASN A 1 129 ? -9.796 -3.892 1.220 1.00 98.12 129 ASN A CA 1
ATOM 928 C C . ASN A 1 129 ? -9.308 -4.515 2.534 1.00 98.12 129 ASN A C 1
ATOM 930 O O . ASN A 1 129 ? -10.110 -4.746 3.442 1.00 98.12 129 ASN A O 1
ATOM 934 N N . ALA A 1 130 ? -7.998 -4.739 2.672 1.00 98.00 130 ALA A N 1
ATOM 935 C CA . ALA A 1 130 ? -7.410 -5.234 3.912 1.00 98.00 130 ALA A CA 1
ATOM 936 C C . ALA A 1 130 ? -7.660 -4.262 5.077 1.00 98.00 130 ALA A C 1
ATOM 938 O O . ALA A 1 130 ? -8.078 -4.683 6.159 1.00 98.00 130 ALA A O 1
ATOM 939 N N . LEU A 1 131 ? -7.474 -2.959 4.848 1.00 98.25 131 LEU A N 1
ATOM 940 C CA . LEU A 1 131 ? -7.732 -1.925 5.847 1.00 98.25 131 LEU A CA 1
ATOM 941 C C . LEU A 1 131 ? -9.219 -1.837 6.215 1.00 98.25 131 LEU A C 1
ATOM 943 O O . LEU A 1 131 ? -9.546 -1.778 7.400 1.00 98.25 131 LEU A O 1
ATOM 947 N N . ALA A 1 132 ? -10.121 -1.888 5.232 1.00 98.19 132 ALA A N 1
ATOM 948 C CA . ALA A 1 132 ? -11.564 -1.899 5.472 1.00 98.19 132 ALA A CA 1
ATOM 949 C C . ALA A 1 132 ? -11.988 -3.111 6.319 1.00 98.19 132 ALA A C 1
ATOM 951 O O . ALA A 1 132 ? -12.757 -2.965 7.271 1.00 98.19 132 ALA A O 1
ATOM 952 N N . GLY A 1 133 ? -11.426 -4.292 6.039 1.00 97.56 133 GLY A N 1
ATOM 953 C CA . GLY A 1 133 ? -11.642 -5.493 6.847 1.00 97.56 133 GLY A CA 1
ATOM 954 C C . GLY A 1 133 ? -11.161 -5.330 8.292 1.00 97.56 133 GLY A C 1
ATOM 955 O O . GLY A 1 133 ? -11.880 -5.684 9.227 1.00 97.56 133 GLY A O 1
ATOM 956 N N . LYS A 1 134 ? -9.978 -4.736 8.502 1.00 95.75 134 LYS A N 1
ATOM 957 C CA . LYS A 1 134 ? -9.463 -4.435 9.850 1.00 95.75 134 LYS A CA 1
ATOM 958 C C . LYS A 1 134 ? -10.331 -3.418 10.591 1.00 95.75 134 LYS A C 1
ATOM 960 O O . LYS A 1 134 ? -10.603 -3.619 11.772 1.00 95.75 134 LYS A O 1
ATOM 965 N N . ALA A 1 135 ? -10.806 -2.375 9.912 1.00 97.25 135 ALA A N 1
ATOM 966 C CA . ALA A 1 135 ? -11.705 -1.382 10.497 1.00 97.25 135 ALA A CA 1
ATOM 967 C C . ALA A 1 135 ? -13.042 -2.007 10.932 1.00 97.25 135 ALA A C 1
ATOM 969 O O . ALA A 1 135 ? -13.507 -1.754 12.043 1.00 97.25 135 ALA A O 1
ATOM 970 N N . ALA A 1 136 ? -13.625 -2.875 10.098 1.00 97.38 136 ALA A N 1
ATOM 971 C CA . ALA A 1 136 ? -14.849 -3.599 10.434 1.00 97.38 136 ALA A CA 1
ATOM 972 C C . ALA A 1 136 ? -14.657 -4.521 11.651 1.00 97.38 136 ALA A C 1
ATOM 974 O O . ALA A 1 136 ? -15.474 -4.502 12.570 1.00 97.38 136 ALA A O 1
ATOM 975 N N . ALA A 1 137 ? -13.554 -5.276 11.702 1.00 96.12 137 ALA A N 1
ATOM 976 C CA . ALA A 1 137 ? -13.229 -6.120 12.852 1.00 96.12 137 ALA A CA 1
ATOM 977 C C . ALA A 1 137 ? -13.052 -5.295 14.139 1.00 96.12 137 ALA A C 1
ATOM 979 O O . ALA A 1 137 ? -13.630 -5.632 15.171 1.00 96.12 137 ALA A O 1
ATOM 980 N N . ALA A 1 138 ? -12.324 -4.176 14.074 1.00 95.94 138 ALA A N 1
ATOM 981 C CA . ALA A 1 138 ? -12.131 -3.282 15.215 1.00 95.94 138 ALA A CA 1
ATOM 982 C C . ALA A 1 138 ? -13.458 -2.702 15.739 1.00 95.94 138 ALA A C 1
ATOM 984 O O . ALA A 1 138 ? -13.651 -2.618 16.952 1.00 95.94 138 ALA A O 1
ATOM 985 N N . ALA A 1 139 ? -14.393 -2.356 14.848 1.00 96.69 139 ALA A N 1
ATOM 986 C CA . ALA A 1 139 ? -15.721 -1.880 15.233 1.00 96.69 139 ALA A CA 1
ATOM 987 C C . ALA A 1 139 ? -16.531 -2.953 15.985 1.00 96.69 139 ALA A C 1
ATOM 989 O O . ALA A 1 139 ? -17.171 -2.646 16.992 1.00 96.69 139 ALA A O 1
ATOM 990 N N . VAL A 1 140 ? -16.465 -4.214 15.541 1.00 97.12 140 VAL A N 1
ATOM 991 C CA . VAL A 1 140 ? -17.110 -5.344 16.233 1.00 97.12 140 VAL A CA 1
ATOM 992 C C . VAL A 1 140 ? -16.507 -5.548 17.622 1.00 97.12 140 VAL A C 1
ATOM 994 O O . VAL A 1 140 ? -17.251 -5.631 18.598 1.00 97.12 140 VAL A O 1
ATOM 997 N N . LEU A 1 141 ? -15.175 -5.569 17.736 1.00 97.50 141 LEU A N 1
ATOM 998 C CA . LEU A 1 141 ? -14.499 -5.732 19.027 1.00 97.50 141 LEU A CA 1
ATOM 999 C C . LEU A 1 141 ? -14.840 -4.591 19.994 1.00 97.50 141 LEU A C 1
ATOM 1001 O O . LEU A 1 141 ? -15.158 -4.850 21.149 1.00 97.50 141 LEU A O 1
ATOM 1005 N N . LEU A 1 142 ? -14.871 -3.339 19.528 1.00 97.75 142 LEU A N 1
ATOM 1006 C CA . LEU A 1 142 ? -15.269 -2.199 20.359 1.00 97.75 142 LEU A CA 1
ATOM 1007 C C . LEU A 1 142 ? -16.731 -2.300 20.831 1.00 97.75 142 LEU A C 1
ATOM 1009 O O . LEU A 1 142 ? -17.030 -1.987 21.982 1.00 97.75 142 LEU A O 1
ATOM 1013 N N . SER A 1 143 ? -17.641 -2.762 19.968 1.00 97.38 143 SER A N 1
ATOM 1014 C CA . SER A 1 143 ? -19.052 -2.969 20.325 1.00 97.38 143 SER A CA 1
ATOM 1015 C C . SER A 1 143 ? -19.232 -4.057 21.385 1.00 97.38 143 SER A C 1
ATOM 1017 O O . SER A 1 143 ? -20.083 -3.926 22.266 1.00 97.38 143 SER A O 1
ATOM 1019 N N . LEU A 1 144 ? -18.443 -5.128 21.306 1.00 98.00 144 LEU A N 1
ATOM 1020 C CA . LEU A 1 144 ? -18.437 -6.205 22.295 1.00 98.00 144 LEU A CA 1
ATOM 1021 C C . LEU A 1 144 ? -17.771 -5.757 23.602 1.00 98.00 144 LEU A C 1
ATOM 1023 O O . LEU A 1 144 ? -18.281 -6.048 24.677 1.00 98.00 144 LEU A O 1
ATOM 1027 N N . ALA A 1 145 ? -16.697 -4.966 23.527 1.00 97.81 145 ALA A N 1
ATOM 1028 C CA . ALA A 1 145 ? -16.082 -4.345 24.698 1.00 97.81 145 ALA A CA 1
ATOM 1029 C C . ALA A 1 145 ? -17.069 -3.448 25.459 1.00 97.81 145 ALA A C 1
ATOM 1031 O O . ALA A 1 145 ? -17.007 -3.379 26.682 1.00 97.81 145 ALA A O 1
ATOM 1032 N N . ALA A 1 146 ? -17.981 -2.784 24.739 1.00 96.94 146 ALA A N 1
ATOM 1033 C CA . ALA A 1 146 ? -19.035 -1.955 25.319 1.00 96.94 146 ALA A CA 1
ATOM 1034 C C . ALA A 1 146 ? -20.147 -2.750 26.023 1.00 96.94 146 ALA A C 1
ATOM 1036 O O . ALA A 1 146 ? -20.850 -2.185 26.864 1.00 96.94 146 ALA A O 1
ATOM 1037 N N . ASN A 1 147 ? -20.290 -4.039 25.697 1.00 96.12 147 ASN A N 1
ATOM 1038 C CA . ASN A 1 147 ? -21.265 -4.972 26.271 1.00 96.12 147 ASN A CA 1
ATOM 1039 C C . ASN A 1 147 ? -20.547 -6.268 26.706 1.00 96.12 147 ASN A C 1
ATOM 1041 O O . ASN A 1 147 ? -20.745 -7.335 26.114 1.00 96.12 147 ASN A O 1
ATOM 1045 N N . PRO A 1 148 ? -19.643 -6.185 27.701 1.00 95.62 148 PRO A N 1
ATOM 1046 C CA . PRO A 1 148 ? -18.717 -7.272 28.017 1.00 95.62 148 PRO A CA 1
ATOM 1047 C C . PRO A 1 148 ? -19.391 -8.498 28.641 1.00 95.62 148 PRO A C 1
ATOM 1049 O O . PRO A 1 148 ? -18.783 -9.564 28.712 1.00 95.62 148 PRO A O 1
ATOM 1052 N N . ASP A 1 149 ? -20.649 -8.379 29.062 1.00 94.56 149 ASP A N 1
ATOM 1053 C CA . ASP A 1 149 ? -21.495 -9.491 29.489 1.00 94.56 149 ASP A CA 1
ATOM 1054 C C . ASP A 1 149 ? -21.670 -10.547 28.388 1.00 94.56 149 ASP A C 1
ATOM 1056 O O . ASP A 1 149 ? -21.727 -11.738 28.689 1.00 94.56 149 ASP A O 1
ATOM 1060 N N . GLN A 1 150 ? -21.652 -10.137 27.114 1.00 96.19 150 GLN A N 1
ATOM 1061 C CA . GLN A 1 150 ? -21.721 -11.050 25.968 1.00 96.19 150 GLN A CA 1
ATOM 1062 C C . GLN A 1 150 ? -20.461 -11.906 25.797 1.00 96.19 150 GLN A C 1
ATOM 1064 O O . GLN A 1 150 ? -20.492 -12.911 25.090 1.00 96.19 150 GLN A O 1
ATOM 1069 N N . LEU A 1 151 ? -19.355 -11.506 26.427 1.00 97.44 151 LEU A N 1
ATOM 1070 C CA . LEU A 1 151 ? -18.056 -12.166 26.320 1.00 97.44 151 LEU A CA 1
ATOM 1071 C C . LEU A 1 151 ? -17.691 -12.983 27.564 1.00 97.44 151 LEU A C 1
ATOM 1073 O O . LEU A 1 151 ? -16.619 -13.592 27.607 1.00 97.44 151 LEU A O 1
ATOM 1077 N N . ALA A 1 152 ? -18.532 -12.948 28.600 1.00 97.12 152 ALA A N 1
ATOM 1078 C CA . ALA A 1 152 ? -18.231 -13.550 29.886 1.00 97.12 152 ALA A CA 1
ATOM 1079 C C . ALA A 1 152 ? -18.132 -15.078 29.787 1.00 97.12 152 ALA A C 1
ATOM 1081 O O . ALA A 1 152 ? -18.993 -15.757 29.230 1.00 97.12 152 ALA A O 1
ATOM 1082 N N . THR A 1 153 ? -17.085 -15.629 30.392 1.00 96.06 153 THR A N 1
ATOM 1083 C CA . THR A 1 153 ? -16.844 -17.068 30.497 1.00 96.06 153 THR A CA 1
ATOM 1084 C C . THR A 1 153 ? -16.439 -17.430 31.922 1.00 96.06 153 THR A C 1
ATOM 1086 O O . THR A 1 153 ? -15.845 -16.628 32.646 1.00 96.06 153 THR A O 1
ATOM 1089 N N . GLY A 1 154 ? -16.750 -18.659 32.331 1.00 93.75 154 GLY A N 1
ATOM 1090 C CA . GLY A 1 154 ? -16.409 -19.153 33.662 1.00 93.75 154 GLY A CA 1
ATOM 1091 C C . GLY A 1 154 ? -17.174 -18.450 34.787 1.00 93.75 154 GLY A C 1
ATOM 1092 O O . GLY A 1 154 ? -18.344 -18.095 34.646 1.00 93.75 154 GLY A O 1
ATOM 1093 N N . THR A 1 155 ? -16.517 -18.310 35.938 1.00 95.38 155 THR A N 1
ATOM 1094 C CA . THR A 1 155 ? -17.120 -17.755 37.156 1.00 95.38 155 THR A CA 1
ATOM 1095 C C . THR A 1 155 ? -17.072 -16.230 37.155 1.00 95.38 155 THR A C 1
ATOM 1097 O O . THR A 1 155 ? -16.035 -15.632 36.877 1.00 95.38 155 THR A O 1
ATOM 1100 N N . ILE A 1 156 ? -18.181 -15.604 37.552 1.00 97.31 156 ILE A N 1
ATOM 1101 C CA . ILE A 1 156 ? -18.258 -14.159 37.785 1.00 97.31 156 ILE A CA 1
ATOM 1102 C C . ILE A 1 156 ? -17.951 -13.873 39.256 1.00 97.31 156 ILE A C 1
ATOM 1104 O O . ILE A 1 156 ? -18.690 -14.297 40.148 1.00 97.31 156 ILE A O 1
ATOM 1108 N N . THR A 1 157 ? -16.886 -13.118 39.506 1.00 97.75 157 THR A N 1
ATOM 1109 C CA . THR A 1 157 ? -16.565 -12.565 40.823 1.00 97.75 157 THR A CA 1
ATOM 1110 C C . THR A 1 157 ? -17.512 -11.415 41.126 1.00 97.75 157 THR A C 1
ATOM 1112 O O . THR A 1 157 ? -17.680 -10.501 40.314 1.00 97.75 157 THR A O 1
ATOM 1115 N N . ARG A 1 158 ? -18.134 -11.456 42.307 1.00 97.88 158 ARG A N 1
ATOM 1116 C CA . ARG A 1 158 ? -19.065 -10.422 42.761 1.00 97.88 158 ARG A CA 1
ATOM 1117 C C . ARG A 1 158 ? -18.596 -9.789 44.064 1.00 97.88 158 ARG A C 1
ATOM 1119 O O . ARG A 1 158 ? -17.995 -10.464 44.898 1.00 97.88 158 ARG A O 1
ATOM 1126 N N . SER A 1 159 ? -18.886 -8.506 44.241 1.00 96.88 159 SER A N 1
ATOM 1127 C CA . SER A 1 159 ? -18.696 -7.814 45.516 1.00 96.88 159 SER A CA 1
ATOM 1128 C C . SER A 1 159 ? -19.742 -8.236 46.558 1.00 96.88 159 SER A C 1
ATOM 1130 O O . SER A 1 159 ? -20.710 -8.934 46.244 1.00 96.88 159 SER A O 1
ATOM 1132 N N . ALA A 1 160 ? -19.580 -7.783 47.807 1.00 96.06 160 ALA A N 1
ATOM 1133 C CA . ALA A 1 160 ? -20.545 -8.029 48.888 1.00 96.06 160 ALA A CA 1
ATOM 1134 C C . ALA A 1 160 ? -21.952 -7.480 48.577 1.00 96.06 160 ALA A C 1
ATOM 1136 O O . ALA A 1 160 ? -22.959 -8.003 49.046 1.00 96.06 160 ALA A O 1
ATOM 1137 N N . THR A 1 161 ? -22.017 -6.448 47.744 1.00 96.50 161 THR A N 1
ATOM 1138 C CA . THR A 1 161 ? -23.223 -5.770 47.250 1.00 96.50 161 THR A CA 1
ATOM 1139 C C . THR A 1 161 ? -23.681 -6.317 45.896 1.00 96.50 161 THR A C 1
ATOM 1141 O O . THR A 1 161 ? -24.575 -5.766 45.265 1.00 96.5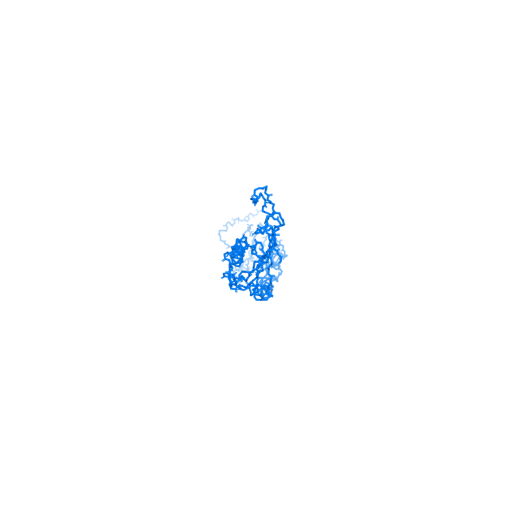0 161 THR A O 1
ATOM 1144 N N . SER A 1 162 ? -23.136 -7.467 45.480 1.00 95.50 162 SER A N 1
ATOM 1145 C CA . SER A 1 162 ? -23.495 -8.221 44.274 1.00 95.50 162 SER A CA 1
ATOM 1146 C C . SER A 1 162 ? -23.129 -7.569 42.934 1.00 95.50 162 SER A C 1
ATOM 1148 O O . SER A 1 162 ? -23.587 -8.064 41.899 1.00 95.50 162 SER A O 1
ATOM 1150 N N . ALA A 1 163 ? -22.271 -6.545 42.902 1.00 96.56 163 ALA A N 1
ATOM 1151 C CA . ALA A 1 163 ? -21.739 -6.009 41.646 1.00 96.56 163 ALA A CA 1
ATOM 1152 C C . ALA A 1 163 ? -20.763 -7.006 41.010 1.00 96.56 163 ALA A C 1
ATOM 1154 O O . ALA A 1 163 ? -19.950 -7.596 41.715 1.00 96.56 163 ALA A O 1
ATOM 1155 N N . ALA A 1 164 ? -20.823 -7.206 39.691 1.00 96.44 164 ALA A N 1
ATOM 1156 C CA . ALA A 1 164 ? -19.874 -8.063 38.977 1.00 96.44 164 ALA A CA 1
ATOM 1157 C C . ALA A 1 164 ? -18.535 -7.329 38.810 1.00 96.44 164 ALA A C 1
ATOM 1159 O O . ALA A 1 164 ? -18.418 -6.452 37.960 1.00 96.44 164 ALA A O 1
ATOM 1160 N N . THR A 1 165 ? -17.537 -7.658 39.629 1.00 97.69 165 THR A N 1
ATOM 1161 C CA . THR A 1 165 ? -16.246 -6.950 39.663 1.00 97.69 165 THR A CA 1
ATOM 1162 C C . THR A 1 165 ? -15.163 -7.627 38.832 1.00 97.69 165 THR A C 1
ATOM 1164 O O . THR A 1 165 ? -14.161 -6.990 38.519 1.00 97.69 165 THR A O 1
ATOM 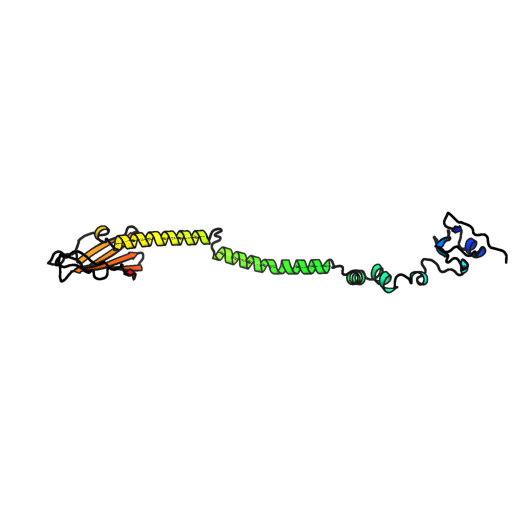1167 N N . GLY A 1 166 ? -15.358 -8.881 38.415 1.00 97.88 166 GLY A N 1
ATOM 1168 C CA . GLY A 1 166 ? -14.423 -9.537 37.507 1.00 97.88 166 GLY A CA 1
ATOM 1169 C C . GLY A 1 166 ? -14.944 -10.827 36.887 1.00 97.88 166 GLY A C 1
ATOM 1170 O O . GLY A 1 166 ? -15.727 -11.545 37.506 1.00 97.88 166 GLY A O 1
ATOM 1171 N N . PHE A 1 167 ? -14.500 -11.123 35.668 1.00 98.25 167 PHE A N 1
ATOM 1172 C CA . PHE A 1 167 ? -14.717 -12.407 34.991 1.00 98.25 167 PHE A CA 1
ATOM 1173 C C . PHE A 1 167 ? -13.729 -12.594 33.834 1.00 98.25 167 PHE A C 1
ATOM 1175 O O . PHE A 1 167 ? -13.135 -11.632 33.339 1.00 98.25 167 PHE A O 1
ATOM 1182 N N . SER A 1 168 ? -13.556 -13.840 33.393 1.00 98.12 168 SER A N 1
ATOM 1183 C CA . SER A 1 168 ? -12.763 -14.167 32.205 1.00 98.12 168 SER A CA 1
ATOM 1184 C C . SER A 1 168 ? -13.557 -13.892 30.931 1.00 98.12 168 SER A C 1
ATOM 1186 O O . SER A 1 168 ? -14.757 -14.144 30.867 1.00 98.12 168 SER A O 1
ATOM 1188 N N . VAL A 1 169 ? -12.879 -13.404 29.900 1.00 98.31 169 VAL A N 1
ATOM 1189 C CA . VAL A 1 169 ? -13.465 -12.981 28.626 1.00 98.31 169 VAL A CA 1
ATOM 1190 C C . VAL A 1 169 ? -12.938 -13.860 27.493 1.00 98.31 169 VAL A C 1
ATOM 1192 O O . VAL A 1 169 ? -11.739 -14.142 27.432 1.00 98.31 169 VAL A O 1
ATOM 1195 N N . SER A 1 170 ? -13.824 -14.276 26.586 1.00 97.69 170 SER A N 1
ATOM 1196 C CA . SER A 1 170 ? -13.461 -14.945 25.332 1.00 97.69 170 SER A CA 1
ATOM 1197 C C . SER A 1 170 ? -14.003 -14.155 24.149 1.00 97.69 170 SER A C 1
ATOM 1199 O O . SER A 1 170 ? -15.196 -13.866 24.075 1.00 97.69 170 SER A O 1
ATOM 1201 N N . TRP A 1 171 ? -13.108 -13.792 23.235 1.00 98.06 171 TRP A N 1
ATOM 1202 C CA . TRP A 1 171 ? -13.421 -13.001 22.054 1.00 98.06 171 TRP A CA 1
ATOM 1203 C C . TRP A 1 171 ? -13.677 -13.895 20.834 1.00 98.06 171 TRP A C 1
ATOM 1205 O O . TRP A 1 171 ? -13.108 -14.985 20.727 1.00 98.06 171 TRP A O 1
ATOM 1215 N N . PRO A 1 172 ? -14.498 -13.441 19.870 1.00 96.12 172 PRO A N 1
ATOM 1216 C CA . PRO A 1 172 ? -14.839 -14.227 18.682 1.00 96.12 172 PRO A CA 1
ATOM 1217 C C . PRO A 1 172 ? -13.655 -14.480 17.736 1.00 96.12 172 PRO A C 1
ATOM 1219 O O . PRO A 1 172 ? -13.716 -15.390 16.916 1.00 96.12 172 PRO A O 1
ATOM 1222 N N . ASP A 1 173 ? -12.578 -13.700 17.840 1.00 95.50 173 ASP A N 1
ATOM 1223 C CA . ASP A 1 173 ? -11.331 -13.897 17.092 1.00 95.50 173 ASP A CA 1
ATOM 1224 C C . ASP A 1 173 ? -10.353 -14.864 17.788 1.00 95.50 173 ASP A C 1
ATOM 1226 O O . ASP A 1 173 ? -9.214 -15.024 17.349 1.00 95.50 173 ASP A O 1
ATOM 1230 N N . GLY A 1 174 ? -10.796 -15.520 18.867 1.00 96.19 174 GLY A N 1
ATOM 1231 C CA . GLY A 1 174 ? -10.000 -16.454 19.657 1.00 96.19 174 GLY A CA 1
ATOM 1232 C C . GLY A 1 174 ? -9.122 -15.787 20.715 1.00 96.19 174 GLY A C 1
ATOM 1233 O O . GLY A 1 174 ? -8.439 -16.496 21.456 1.00 96.19 174 GLY A O 1
ATOM 1234 N N . ALA A 1 175 ? -9.135 -14.454 20.827 1.00 97.88 175 ALA A N 1
ATOM 1235 C CA . ALA A 1 175 ? -8.437 -13.773 21.905 1.00 97.88 175 ALA A CA 1
ATOM 1236 C C . ALA A 1 175 ? -9.068 -14.097 23.267 1.00 97.88 175 ALA A C 1
ATOM 1238 O O . ALA A 1 175 ? -10.266 -14.372 23.400 1.00 97.88 175 ALA A O 1
ATOM 1239 N N . THR A 1 176 ? -8.250 -14.017 24.309 1.00 97.62 176 THR A N 1
ATOM 1240 C CA . THR A 1 176 ? -8.705 -14.148 25.701 1.00 97.62 176 THR A CA 1
ATOM 1241 C C . THR A 1 176 ? -8.636 -12.806 26.405 1.00 97.62 176 THR A C 1
ATOM 1243 O O . THR A 1 176 ? -7.997 -11.875 25.920 1.00 97.62 176 THR A O 1
ATOM 1246 N N . GLY A 1 177 ? -9.290 -12.686 27.551 1.00 97.69 177 GLY A N 1
ATOM 1247 C CA . GLY A 1 177 ? -9.285 -11.446 28.297 1.00 97.69 177 GLY A CA 1
ATOM 1248 C C . GLY A 1 177 ? -9.786 -11.581 29.718 1.00 97.69 177 GLY A C 1
ATOM 1249 O O . GLY A 1 177 ? -10.172 -12.652 30.191 1.00 97.69 177 GLY A O 1
ATOM 1250 N N . THR A 1 178 ? -9.831 -10.439 30.379 1.00 98.00 178 THR A N 1
ATOM 1251 C CA . THR A 1 178 ? -10.409 -10.258 31.702 1.00 98.00 178 THR A CA 1
ATOM 1252 C C . THR A 1 178 ? -11.219 -8.979 31.712 1.00 98.00 178 THR A C 1
ATOM 1254 O O . THR A 1 178 ? -10.727 -7.931 31.288 1.00 98.00 178 THR A O 1
ATOM 1257 N N . PHE A 1 179 ? -12.433 -9.062 32.234 1.00 98.69 179 PHE A N 1
ATOM 1258 C CA . PHE A 1 179 ? -13.185 -7.900 32.671 1.00 98.69 179 PHE A CA 1
ATOM 1259 C C . PHE A 1 179 ? -12.809 -7.576 34.118 1.00 98.69 179 PHE A C 1
ATOM 1261 O O . PHE A 1 179 ? -12.760 -8.481 34.954 1.00 98.69 179 PHE A O 1
ATOM 1268 N N . THR A 1 180 ? -12.626 -6.292 34.415 1.00 98.38 180 THR A N 1
ATOM 1269 C CA . THR A 1 180 ? -12.435 -5.760 35.767 1.00 98.38 180 THR A CA 1
ATOM 1270 C C . THR A 1 180 ? -13.327 -4.539 35.947 1.00 98.38 180 THR A C 1
ATOM 1272 O O . THR A 1 180 ? -13.128 -3.521 35.284 1.00 98.38 180 THR A O 1
ATOM 1275 N N . GLY A 1 181 ? -14.316 -4.640 36.833 1.00 98.06 181 GLY A N 1
ATOM 1276 C CA . GLY A 1 181 ? -15.298 -3.591 37.099 1.00 98.06 181 GLY A CA 1
ATOM 1277 C C . GLY A 1 181 ? -15.018 -2.849 38.402 1.00 98.06 181 GLY A C 1
ATOM 1278 O O . GLY A 1 181 ? -14.749 -3.466 39.432 1.00 98.06 181 GLY A O 1
ATOM 1279 N N . THR A 1 182 ? -15.145 -1.525 38.367 1.00 97.44 182 THR A N 1
ATOM 1280 C CA . THR A 1 182 ? -15.155 -0.665 39.553 1.00 97.44 182 THR A CA 1
ATOM 1281 C C . THR A 1 182 ? -16.597 -0.427 39.971 1.00 97.44 182 THR A C 1
ATOM 1283 O O . THR A 1 182 ? -17.384 0.175 39.235 1.00 97.44 182 THR A O 1
ATOM 1286 N N . GLU A 1 183 ? -16.949 -0.921 41.151 1.00 96.94 183 GLU A N 1
ATOM 1287 C CA . GLU A 1 183 ? -18.287 -0.762 41.710 1.00 96.94 183 GLU A CA 1
ATOM 1288 C C . GLU A 1 183 ? -18.612 0.699 42.046 1.00 96.94 183 GLU A C 1
ATOM 1290 O O . GLU A 1 183 ? -17.752 1.471 42.474 1.00 96.94 183 GLU A O 1
ATOM 1295 N N . SER A 1 184 ? -19.881 1.062 41.861 1.00 95.56 184 SER A N 1
ATOM 1296 C CA . SER A 1 184 ? -20.406 2.355 42.267 1.00 95.56 184 SER A CA 1
ATOM 1297 C C . SER A 1 184 ? -20.444 2.488 43.782 1.00 95.56 184 SER A C 1
ATOM 1299 O O . SER A 1 184 ? -21.038 1.673 44.487 1.00 95.56 184 SER A O 1
ATOM 1301 N N . THR A 1 185 ? -19.889 3.584 44.290 1.00 92.12 185 THR A N 1
ATOM 1302 C CA . THR A 1 185 ? -20.002 3.941 45.711 1.00 92.12 185 THR A CA 1
ATOM 1303 C C . THR A 1 185 ? -21.369 4.524 46.064 1.00 92.12 185 THR A C 1
ATOM 1305 O O . THR A 1 185 ? -21.762 4.495 47.227 1.00 92.12 185 THR A O 1
ATOM 1308 N N . SER A 1 186 ? -22.095 5.057 45.075 1.00 92.88 186 SER A N 1
ATOM 1309 C CA . SER A 1 186 ? -23.404 5.696 45.271 1.00 92.88 186 SER A CA 1
ATOM 1310 C C . SER A 1 186 ? -24.570 4.737 45.028 1.00 92.88 186 SER A C 1
ATOM 1312 O O . SER A 1 186 ? -25.632 4.906 45.620 1.00 92.88 186 SER A O 1
ATOM 1314 N N . PHE A 1 187 ? -24.369 3.714 44.190 1.00 94.56 187 PHE A N 1
ATOM 1315 C CA . PHE A 1 187 ? -25.391 2.730 43.825 1.00 94.56 187 PHE A CA 1
ATOM 1316 C C . PHE A 1 187 ? -24.850 1.301 43.989 1.00 94.56 187 PHE A C 1
ATOM 1318 O O . PHE A 1 187 ? -24.401 0.697 43.011 1.00 94.56 187 PHE A O 1
ATOM 1325 N N . PRO A 1 188 ? -24.879 0.745 45.216 1.00 94.06 188 PRO A N 1
ATOM 1326 C CA . PRO A 1 188 ? -24.382 -0.600 45.494 1.00 94.06 188 PRO A CA 1
ATOM 1327 C C . PRO A 1 188 ? -24.961 -1.655 44.542 1.00 94.06 188 PRO A C 1
ATOM 1329 O O . PRO A 1 188 ? -26.165 -1.673 44.283 1.00 94.06 188 PRO A O 1
ATOM 1332 N N . GLY A 1 189 ? -24.107 -2.533 44.019 1.00 93.75 189 GLY A N 1
ATOM 1333 C CA . GLY A 1 189 ? -24.468 -3.540 43.019 1.00 93.75 189 GLY A CA 1
ATOM 1334 C C . GLY A 1 189 ? -24.282 -3.092 41.565 1.00 93.75 189 GLY A C 1
ATOM 1335 O O . GLY A 1 189 ? -24.299 -3.937 40.668 1.00 93.75 189 GLY A O 1
ATOM 1336 N N . ALA A 1 190 ? -24.060 -1.799 41.311 1.00 95.25 190 ALA A N 1
ATOM 1337 C CA . ALA A 1 190 ? -23.789 -1.259 39.981 1.00 95.25 190 ALA A CA 1
ATOM 1338 C C . ALA A 1 190 ? -22.284 -1.090 39.710 1.00 95.25 190 ALA A C 1
ATOM 1340 O O . ALA A 1 190 ? -21.486 -0.937 40.628 1.00 95.25 190 ALA A O 1
ATOM 1341 N N . ILE A 1 191 ? -21.895 -1.069 38.433 1.00 96.50 191 ILE A N 1
ATOM 1342 C CA . ILE A 1 191 ? -20.527 -0.759 37.989 1.00 96.50 191 ILE A CA 1
ATOM 1343 C C . ILE A 1 191 ? -20.500 0.655 37.403 1.00 96.50 191 ILE A C 1
ATOM 1345 O O . ILE A 1 191 ? -21.341 0.985 36.564 1.00 96.50 191 ILE A O 1
ATOM 1349 N N . ASP A 1 192 ? -19.549 1.482 37.841 1.00 96.12 192 ASP A N 1
ATOM 1350 C CA . ASP A 1 192 ? -19.367 2.851 37.342 1.00 96.12 192 ASP A CA 1
ATOM 1351 C C . ASP A 1 192 ? -18.239 2.956 36.320 1.00 96.12 192 ASP A C 1
ATOM 1353 O O . ASP A 1 192 ? -18.286 3.832 35.471 1.00 96.12 192 ASP A O 1
ATOM 1357 N N . SER A 1 193 ? -17.251 2.070 36.324 1.00 97.69 193 SER A N 1
ATOM 1358 C CA . SER A 1 193 ? -16.246 1.995 35.258 1.00 97.69 193 SER A CA 1
ATOM 1359 C C . SER A 1 193 ? -15.758 0.569 35.103 1.00 97.69 193 SER A C 1
ATOM 1361 O O . SER A 1 193 ? -15.894 -0.240 36.021 1.00 97.69 193 SER A O 1
ATOM 1363 N N . TYR A 1 194 ? -15.184 0.237 33.955 1.00 98.38 194 TYR A N 1
ATOM 1364 C CA . TYR A 1 194 ? -14.583 -1.077 33.780 1.00 98.38 194 TYR A CA 1
ATOM 1365 C C . TYR A 1 194 ? -13.462 -1.069 32.755 1.00 98.38 194 TYR A C 1
ATOM 1367 O O . TYR A 1 194 ? -13.348 -0.170 31.920 1.00 98.38 194 TYR A O 1
ATOM 1375 N N . VAL A 1 195 ? -12.664 -2.125 32.821 1.00 98.44 195 VAL A N 1
ATOM 1376 C CA . VAL A 1 195 ? -11.628 -2.459 31.856 1.00 98.44 195 VAL A CA 1
ATOM 1377 C C . VAL A 1 195 ? -11.899 -3.852 31.306 1.00 98.44 195 VAL A C 1
ATOM 1379 O O . VAL A 1 195 ? -12.228 -4.761 32.066 1.00 98.44 195 VAL A O 1
ATOM 1382 N N . VAL A 1 196 ? -11.733 -4.026 29.998 1.00 98.62 196 VAL A N 1
ATOM 1383 C CA . VAL A 1 196 ? -11.743 -5.324 29.321 1.00 98.62 196 VAL A CA 1
ATOM 1384 C C . VAL A 1 196 ? -10.445 -5.472 28.551 1.00 98.62 196 VAL A C 1
ATOM 1386 O O . VAL A 1 196 ? -10.104 -4.611 27.740 1.00 98.62 196 VAL A O 1
ATOM 1389 N N . THR A 1 197 ? -9.721 -6.559 28.782 1.00 98.50 197 THR A N 1
ATOM 1390 C CA . THR A 1 197 ? -8.520 -6.868 28.004 1.00 98.50 197 THR A CA 1
ATOM 1391 C C . THR A 1 197 ? -8.848 -7.764 26.813 1.00 98.50 197 THR A C 1
ATOM 1393 O O . THR A 1 197 ? -9.722 -8.630 26.867 1.00 98.50 197 THR A O 1
ATOM 1396 N N . HIS A 1 198 ? -8.131 -7.549 25.719 1.00 98.31 198 HIS A N 1
ATOM 1397 C CA . HIS A 1 198 ? -8.082 -8.403 24.540 1.00 98.31 198 HIS A CA 1
ATOM 1398 C C . HIS A 1 198 ? -6.633 -8.826 24.352 1.00 98.31 198 HIS A C 1
ATOM 1400 O O . HIS A 1 198 ? -5.765 -7.985 24.142 1.00 98.31 198 HIS A O 1
ATOM 1406 N N . VAL A 1 199 ? -6.362 -10.114 24.535 1.00 98.19 199 VAL A N 1
ATOM 1407 C CA . VAL A 1 199 ? -5.022 -10.694 24.474 1.00 98.19 199 VAL A CA 1
ATOM 1408 C C . VAL A 1 199 ? -4.983 -11.689 23.327 1.00 98.19 199 VAL A C 1
ATOM 1410 O O . VAL A 1 199 ? -5.530 -12.793 23.433 1.00 98.19 199 VAL A O 1
ATOM 1413 N N . LEU A 1 200 ? -4.320 -11.300 22.240 1.00 96.75 200 LEU A N 1
ATOM 1414 C CA . LEU A 1 200 ? -4.145 -12.109 21.038 1.00 96.75 200 LEU A CA 1
ATOM 1415 C C . LEU A 1 200 ? -2.661 -12.174 20.682 1.00 96.75 200 LEU A C 1
ATOM 1417 O O . LEU A 1 200 ? -2.010 -11.148 20.511 1.00 96.75 200 LEU A O 1
ATOM 1421 N N . SER A 1 201 ? -2.112 -13.386 20.572 1.00 94.69 201 SER A N 1
ATOM 1422 C CA . SER A 1 201 ? -0.707 -13.606 20.184 1.00 94.69 201 SER A CA 1
ATOM 1423 C C . SER A 1 201 ? 0.304 -12.786 21.006 1.00 94.69 201 SER A C 1
ATOM 1425 O O . SER A 1 201 ? 1.232 -12.202 20.454 1.00 94.69 201 SER A O 1
ATOM 1427 N N . ALA A 1 202 ? 0.109 -12.736 22.330 1.00 92.56 202 ALA A N 1
ATOM 1428 C CA . ALA A 1 202 ? 0.904 -11.960 23.294 1.00 92.56 202 ALA A CA 1
ATOM 1429 C C . ALA A 1 202 ? 0.826 -10.422 23.166 1.00 92.56 202 ALA A C 1
ATOM 1431 O O . ALA A 1 202 ? 1.535 -9.717 23.884 1.00 92.56 202 ALA A O 1
ATOM 1432 N N . VAL A 1 203 ? -0.058 -9.891 22.317 1.00 95.94 203 VAL A N 1
ATOM 1433 C CA . VAL A 1 203 ? -0.407 -8.466 22.278 1.00 95.94 203 VAL A CA 1
ATOM 1434 C C . VAL A 1 203 ? -1.652 -8.243 23.127 1.00 95.94 203 VAL A C 1
ATOM 1436 O O . VAL A 1 203 ? -2.648 -8.939 22.942 1.00 95.94 203 VAL A O 1
ATOM 1439 N N . THR A 1 204 ? -1.594 -7.268 24.035 1.00 97.69 204 THR A N 1
ATOM 1440 C CA . THR A 1 204 ? -2.733 -6.865 24.867 1.00 97.69 204 THR A CA 1
ATOM 1441 C C . THR A 1 204 ? -3.256 -5.514 24.407 1.00 97.69 204 THR A C 1
ATOM 1443 O O . THR A 1 204 ? -2.517 -4.534 24.405 1.00 97.69 204 THR A O 1
ATOM 1446 N N . THR A 1 205 ? -4.539 -5.454 24.074 1.00 98.00 205 THR A N 1
ATOM 1447 C CA . THR A 1 205 ? -5.303 -4.219 23.890 1.00 98.00 205 THR A CA 1
ATOM 1448 C C . THR A 1 205 ? -6.281 -4.066 25.045 1.00 98.00 205 THR A C 1
ATOM 1450 O O . THR A 1 205 ? -6.947 -5.021 25.447 1.00 98.00 205 THR A O 1
ATOM 1453 N N . THR A 1 206 ? -6.367 -2.864 25.601 1.00 98.31 206 THR A N 1
ATOM 1454 C CA . THR A 1 206 ? -7.189 -2.572 26.772 1.00 98.31 206 THR A CA 1
ATOM 1455 C C . THR A 1 206 ? -8.317 -1.628 26.390 1.00 98.31 206 THR A C 1
ATOM 1457 O O . THR A 1 206 ? -8.077 -0.501 25.966 1.00 98.31 206 THR A O 1
ATOM 1460 N N . TYR A 1 207 ? -9.556 -2.074 26.576 1.00 98.62 207 TYR A N 1
ATOM 1461 C CA . TYR A 1 207 ? -10.758 -1.264 26.413 1.00 98.62 207 TYR A CA 1
ATOM 1462 C C . TYR A 1 207 ? -11.205 -0.763 27.781 1.00 98.62 207 TYR A C 1
ATOM 1464 O O . TYR A 1 207 ? -11.605 -1.550 28.637 1.00 98.62 207 TYR A O 1
ATOM 1472 N N . THR A 1 208 ? -11.149 0.545 27.995 1.00 98.62 208 THR A N 1
ATOM 1473 C CA . THR A 1 208 ? -11.559 1.177 29.249 1.00 98.62 208 THR A CA 1
ATOM 1474 C C . THR A 1 208 ? -12.847 1.943 29.027 1.00 98.62 208 THR A C 1
ATOM 1476 O O . THR A 1 208 ? -12.862 2.905 28.264 1.00 98.62 208 THR A O 1
ATOM 1479 N N . GLN A 1 209 ? -13.914 1.557 29.721 1.00 98.50 209 GLN A N 1
ATOM 1480 C CA . GLN A 1 209 ? -15.092 2.397 29.886 1.00 98.50 209 GLN A CA 1
ATOM 1481 C C . GLN A 1 209 ? -14.807 3.390 31.019 1.00 98.50 209 GLN A C 1
ATOM 1483 O O . GLN A 1 209 ? -14.715 2.968 32.178 1.00 98.50 209 GLN A O 1
ATOM 1488 N N . PRO A 1 210 ? -14.678 4.700 30.729 1.00 98.06 210 PRO A N 1
ATOM 1489 C CA . PRO A 1 210 ? -14.511 5.699 31.775 1.00 98.06 210 PRO A CA 1
ATOM 1490 C C . PRO A 1 210 ? -15.752 5.776 32.666 1.00 98.06 210 PRO A C 1
ATOM 1492 O O . PRO A 1 210 ? -16.826 5.297 32.286 1.00 98.06 210 PRO A O 1
ATOM 1495 N N . ALA A 1 211 ? -15.591 6.421 33.823 1.00 96.62 211 ALA A N 1
ATOM 1496 C CA . ALA A 1 211 ? -16.637 6.545 34.830 1.00 96.62 211 ALA A CA 1
ATOM 1497 C C . ALA A 1 211 ? -17.967 7.049 34.242 1.00 96.62 211 ALA A C 1
ATOM 1499 O O . ALA A 1 211 ? -18.032 8.101 33.601 1.00 96.62 211 ALA A O 1
ATOM 1500 N N . LEU A 1 212 ? -19.026 6.282 34.478 1.00 96.62 212 LEU A N 1
ATOM 1501 C CA . LEU A 1 212 ? -20.400 6.617 34.149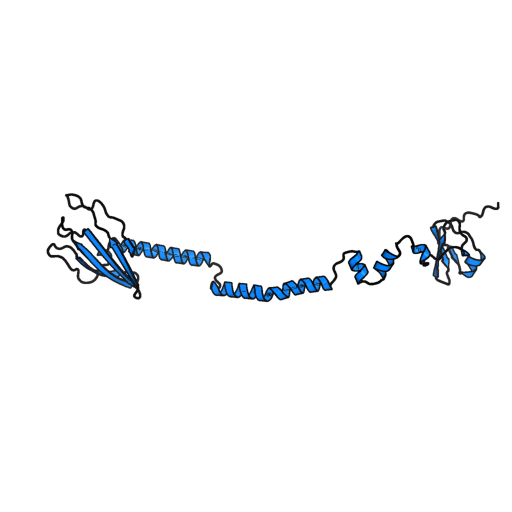 1.00 96.62 212 LEU A CA 1
ATOM 1502 C C . LEU A 1 212 ? -20.908 7.693 35.107 1.00 96.62 212 LEU A C 1
ATOM 1504 O O . LEU A 1 212 ? -20.547 7.731 36.282 1.00 96.62 212 LEU A O 1
ATOM 1508 N N . THR A 1 213 ? -21.792 8.553 34.613 1.00 95.38 213 THR A N 1
ATOM 1509 C CA . THR A 1 213 ? -22.574 9.452 35.470 1.00 95.38 213 THR A CA 1
ATOM 1510 C C . THR A 1 213 ? -23.988 8.912 35.585 1.00 95.38 213 THR A C 1
ATOM 1512 O O . THR A 1 213 ? -24.556 8.450 34.592 1.00 95.38 213 THR A O 1
ATOM 1515 N N . ARG A 1 214 ? -24.551 8.963 36.794 1.00 96.06 214 ARG A N 1
ATOM 1516 C CA . ARG A 1 214 ? -25.903 8.493 37.101 1.00 96.06 214 ARG A CA 1
ATOM 1517 C C . ARG A 1 214 ? -26.751 9.620 37.677 1.00 96.06 214 ARG A C 1
ATOM 1519 O O . ARG A 1 214 ? -26.215 10.543 38.287 1.00 96.06 214 ARG A O 1
ATOM 1526 N N . ASP A 1 215 ? -28.061 9.554 37.474 1.00 94.94 215 ASP A N 1
ATOM 1527 C CA . ASP A 1 215 ? -29.012 10.407 38.191 1.00 94.94 215 ASP A CA 1
ATOM 1528 C C . ASP A 1 215 ? -29.338 9.850 39.587 1.00 94.94 215 ASP A C 1
ATOM 1530 O O . ASP A 1 215 ? -28.821 8.815 40.005 1.00 94.94 215 ASP A O 1
ATOM 1534 N N . SER A 1 216 ? -30.221 10.534 40.317 1.00 94.62 216 SER A N 1
ATOM 1535 C CA . SER A 1 216 ? -30.660 10.128 41.656 1.00 94.62 216 SER A CA 1
ATOM 1536 C C . SER A 1 216 ? -31.436 8.807 41.696 1.00 94.62 216 SER A C 1
ATOM 15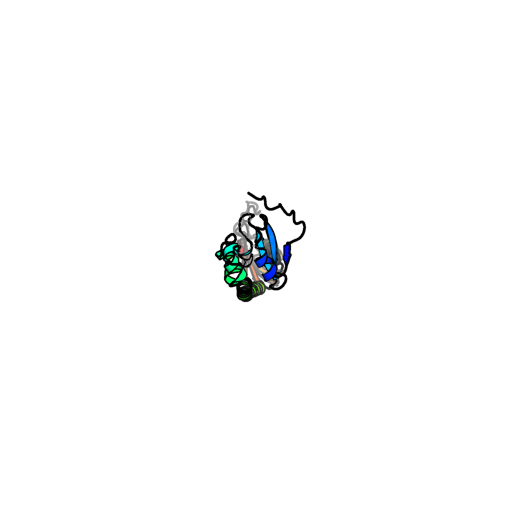38 O O . SER A 1 216 ? -31.549 8.216 42.768 1.00 94.62 216 SER A O 1
ATOM 1540 N N . SER A 1 217 ? -31.960 8.330 40.562 1.00 93.81 217 SER A N 1
ATOM 1541 C CA . SER A 1 217 ? -32.613 7.020 40.447 1.00 93.81 217 SER A CA 1
ATOM 1542 C C . SER A 1 217 ? -31.621 5.882 40.173 1.00 93.81 217 SER A C 1
ATOM 1544 O O . SER A 1 217 ? -32.002 4.713 40.197 1.00 93.81 217 SER A O 1
ATOM 1546 N N . GLY A 1 218 ? -30.347 6.210 39.931 1.00 92.38 218 GLY A N 1
ATOM 1547 C CA . GLY A 1 218 ? -29.289 5.263 39.584 1.00 92.38 218 GLY A CA 1
ATOM 1548 C C . GLY A 1 218 ? -29.194 4.956 38.091 1.00 92.38 218 GLY A C 1
ATOM 1549 O O . GLY A 1 218 ? -28.332 4.168 37.689 1.00 92.38 218 GLY A O 1
ATOM 1550 N N . ALA A 1 219 ? -30.028 5.579 37.254 1.00 94.31 219 ALA A N 1
ATOM 1551 C CA . ALA A 1 219 ? -29.964 5.429 35.807 1.00 94.31 219 ALA A CA 1
ATOM 1552 C C . ALA A 1 219 ? -28.738 6.158 35.246 1.00 94.31 219 ALA A C 1
ATOM 1554 O O . ALA A 1 219 ? -28.390 7.249 35.693 1.00 94.31 219 ALA A O 1
ATOM 1555 N N . VAL A 1 220 ? -28.070 5.555 34.260 1.00 95.25 220 VAL A N 1
ATOM 1556 C CA . VAL A 1 220 ? -26.904 6.164 33.604 1.00 95.25 220 VAL A CA 1
ATOM 1557 C C . VAL A 1 220 ? -27.373 7.327 32.730 1.00 95.25 220 VAL A C 1
ATOM 1559 O O . VAL A 1 220 ? -28.114 7.121 31.772 1.00 95.25 220 VAL A O 1
ATOM 1562 N N . THR A 1 221 ? -26.914 8.537 33.037 1.00 96.38 221 THR A N 1
ATOM 1563 C CA . THR A 1 221 ? -27.212 9.765 32.282 1.00 96.38 221 THR A CA 1
ATOM 1564 C C . THR A 1 221 ? -26.102 10.147 31.316 1.00 96.38 221 THR A C 1
ATOM 1566 O O . THR A 1 221 ? -26.356 10.821 30.322 1.00 96.38 221 THR A O 1
ATOM 1569 N N . ASN A 1 222 ? -24.875 9.696 31.575 1.00 96.38 222 ASN A N 1
ATOM 1570 C CA . ASN A 1 222 ? -23.748 9.893 30.679 1.00 96.38 222 ASN A CA 1
ATOM 1571 C C . ASN A 1 222 ? -22.859 8.650 30.663 1.00 96.38 222 ASN A C 1
ATOM 1573 O O . ASN A 1 222 ? -22.405 8.181 31.709 1.00 96.38 222 ASN A O 1
ATOM 1577 N N . ARG A 1 223 ? -22.586 8.152 29.456 1.00 95.88 223 ARG A N 1
ATOM 1578 C CA . ARG A 1 223 ? -21.623 7.083 29.196 1.00 95.88 223 ARG A CA 1
ATOM 1579 C C . ARG A 1 223 ? -20.547 7.620 28.253 1.00 95.88 223 ARG A C 1
ATOM 1581 O O . ARG A 1 223 ? -20.811 7.715 27.054 1.00 95.88 223 ARG A O 1
ATOM 1588 N N . PRO A 1 224 ? -19.360 7.984 28.770 1.00 97.44 224 PRO A N 1
ATOM 1589 C CA . PRO A 1 224 ? -18.251 8.431 27.934 1.00 97.44 224 PRO A CA 1
ATOM 1590 C C . PRO A 1 224 ? -17.828 7.361 26.922 1.00 97.44 224 PRO A C 1
ATOM 1592 O O . PRO A 1 224 ? -18.038 6.168 27.155 1.00 97.44 224 PRO A O 1
ATOM 1595 N N . ALA A 1 225 ? -17.201 7.786 25.823 1.00 96.69 225 ALA A N 1
ATOM 1596 C CA . ALA A 1 225 ? -16.630 6.868 24.842 1.00 96.69 225 ALA A CA 1
ATOM 1597 C C . ALA A 1 225 ? -15.557 5.972 25.480 1.00 96.69 225 ALA A C 1
ATOM 1599 O O . ALA A 1 225 ? -14.799 6.415 26.346 1.00 96.69 225 ALA A O 1
ATOM 1600 N N . ILE A 1 226 ? -15.490 4.721 25.028 1.00 97.81 226 ILE A N 1
ATOM 1601 C CA . ILE A 1 226 ? -14.448 3.782 25.445 1.00 97.81 226 ILE A CA 1
ATOM 1602 C C . ILE A 1 226 ? -13.092 4.269 24.937 1.00 97.81 226 ILE A C 1
ATOM 1604 O O . ILE A 1 226 ? -12.954 4.675 23.783 1.00 97.81 226 ILE A O 1
ATOM 1608 N N . VAL A 1 227 ? -12.090 4.192 25.808 1.00 98.19 227 VAL A N 1
ATOM 1609 C CA . VAL A 1 227 ? -10.692 4.486 25.494 1.00 98.19 227 VAL A CA 1
ATOM 1610 C C . VAL A 1 227 ? -9.969 3.174 25.217 1.00 98.19 227 VAL A C 1
ATOM 1612 O O . VAL A 1 227 ? -10.090 2.230 25.996 1.00 98.19 227 VAL A O 1
ATOM 1615 N N . VAL A 1 228 ? -9.230 3.120 24.109 1.00 97.94 228 VAL A N 1
ATOM 1616 C CA . VAL A 1 228 ? -8.442 1.953 23.692 1.00 97.94 228 VAL A CA 1
ATOM 1617 C C . VAL A 1 228 ? -6.958 2.277 23.861 1.00 97.94 228 VAL A C 1
ATOM 1619 O O . VAL A 1 228 ? -6.515 3.318 23.372 1.00 97.94 228 VAL A O 1
ATOM 1622 N N . SER A 1 229 ? -6.208 1.414 24.549 1.00 95.94 229 SER A N 1
ATOM 1623 C CA . SER A 1 229 ? -4.762 1.565 24.799 1.00 95.94 229 SER A CA 1
ATOM 1624 C C . SER A 1 229 ? -4.010 0.247 24.743 1.00 95.94 229 SER A C 1
ATOM 1626 O O . SER A 1 229 ? -4.593 -0.759 25.216 1.00 95.94 229 SER A O 1
#

Organism: NCBI:txid258505

Secondary structure (DSSP, 8-state):
---------SS-EEE-HHHHHHH---PPTT-EEEETTT--EEE--SSS-GGGSPPTTSGGGGTTS-HHHHHHHHS-HHHHHHHTTPPPHHHHHHHHHHHHHHHHHHHHHHHHHHHHTTT-TTHHHHHHHHHHHHHHHHHHHHHHHTSGGGGEEEEEEE-TT--EEEEEEE-TTS-EEEEEEEE-SSSTT-EEEEEEEEEETTEEEEEEEPPPEE-TTS-EEE-PPPEE-

Sequence (229 aa):
MTATPLRARIMPYQKTAAALATENDIPLQGERVRETDTGREKTGDGETHYNDLDYDDDPAKLDGVTETGLTVLTGDPAAARAAIGAVSTTDIAAAVNNVINGAPGALDTLNELATALGDDANFAATVTNALAGKAAAAAVLLSLAANPDQLATGTITRSATSAATGFSVSWPDGATGTFTGTESTSFPGAIDSYVVTHVLSAVTTTYTQPALTRDSSGAVTNRPAIVVS

Foldseek 3Di:
DPDDDPDPDPDQAEDAPVVLVVVQAQDQQQRWHAHPVVRWIFGGNHPGTPVPTDTCPPPVVVVVCPPVNVCQCVPDVVSVCVVVVHDDPVNVVVVVVVVVVPPVVVVVVVVVVCVVLVVDPPSVVVVVVVVVVVVVVVVVVQVCQVVVVVFFDDDFDADPLGARQKGKGADPVRWIWMKGFDADPLDRNDGQKIWIWTADPNDIKIWIFHGFDADPVRHTPDTDRIDID

Radius of gyration: 54.4 Å; chains: 1; bounding box: 70×62×145 Å